Protein AF-A0A7S0IMF1-F1 (afdb_monomer)

Sequence (305 aa):
RAPAAAPTKGAAVSEYCGVLLIRPEDEATQGLKSVPAARRYFDELLPQFSPFISDAALQAVIDKEPSRLPAFRFAGPRLHRGSSTVLVGDAIHSVKPYFGLGVNSAFEDVAVLGEVLDTKPTLARALRSYSTRRAAEARVLVEMSRSFDSSGLRGFVSFIGPLILDGAFGSIPLLQKAFAPNTLAMLQRPTISFVAIRWRKRLDRALQLAIVGAVSGLAARGAALALSSAASFLITTALPLAVARPKLSAAAAVAFSAGVFGLLQMTSTPAVVRLAATGGDVADVLASQTSRSAEQGQGGTRRGY

Foldseek 3Di:
DDDDDDDDPDPPPPQDDDDDDDDPPPCQLVVLQALVSLLVVCCVVPVVCSVVQDSVNSVVSNVDDDDDADDFDADDLQQADALPGGDAQCRGTRAGCPQVCRVVRRVVLVVLLVVLVVPPPGSRRSRNSSSNVNNVLRVLVSVLRVLCVDDDPSVCVSAVVLLVLLLVQCVDPVRVVVADHDLSLVVPDPPATSNRSVVSSVVNVVVSVVVVVVVLVVLVVVLVVVVVVLVCCCVPPLVVVCVVDVVVNVVVVVVSVVVNVVSVVVSVDDVSVVVVVPPPDVVNSVVVVVVVSVVVVPPDDDDDD

Solvent-accessible surface area (backbone atoms only — not comparable to full-atom values): 17921 Å² total; per-residue (Å²): 132,82,82,80,77,76,81,76,85,63,81,80,75,82,81,81,88,83,84,90,86,78,59,97,85,43,61,75,74,76,58,41,84,43,52,72,58,40,49,54,52,44,42,74,76,39,54,91,49,42,93,77,58,48,65,67,56,45,42,53,57,53,75,44,78,87,81,81,78,61,66,76,39,58,41,58,68,66,40,50,50,80,72,81,46,74,60,58,33,64,75,24,30,24,54,64,80,85,78,63,49,58,65,56,51,24,50,49,42,52,53,49,44,50,52,29,58,76,72,34,98,39,60,52,56,12,46,52,52,35,14,70,65,43,21,57,34,27,41,39,48,26,54,53,58,50,32,68,71,39,64,69,71,61,13,35,66,60,35,52,48,54,47,52,51,35,51,58,47,54,70,35,84,88,42,37,83,78,48,75,75,42,71,71,67,47,72,73,38,92,88,58,53,52,50,56,52,52,53,52,50,52,52,46,49,54,52,50,52,50,50,51,50,50,53,53,51,49,52,53,50,50,51,52,50,51,52,50,52,52,51,47,45,40,62,75,48,49,48,57,49,32,74,75,39,68,88,66,31,66,65,55,52,51,55,51,52,53,52,53,51,52,55,51,62,70,66,74,58,58,70,69,56,54,57,65,66,53,73,67,47,69,64,54,62,51,54,66,47,58,59,54,53,56,63,69,62,71,76,67,81,85,76,84,133

Organism: NCBI:txid127549

Structure (mmCIF, N/CA/C/O backbone):
data_AF-A0A7S0IMF1-F1
#
_entry.id   AF-A0A7S0IMF1-F1
#
loop_
_atom_site.group_PDB
_atom_site.id
_atom_site.type_symbol
_atom_site.label_atom_id
_atom_site.label_alt_id
_atom_site.label_comp_id
_atom_site.label_asym_id
_atom_site.label_entity_id
_atom_site.label_seq_id
_atom_site.pdbx_PDB_ins_code
_atom_site.Cartn_x
_atom_site.Cartn_y
_atom_site.Cartn_z
_atom_site.occupancy
_atom_site.B_iso_or_equiv
_atom_site.auth_seq_id
_atom_site.auth_comp_id
_atom_site.auth_asym_id
_atom_site.auth_atom_id
_atom_site.pdbx_PDB_model_num
ATOM 1 N N . ARG A 1 1 ? -5.451 -52.975 6.543 1.00 44.88 1 ARG A N 1
ATOM 2 C CA . ARG A 1 1 ? -5.290 -51.932 5.500 1.00 44.88 1 ARG A CA 1
ATOM 3 C C . ARG A 1 1 ? -3.844 -51.460 5.599 1.00 44.88 1 ARG A C 1
ATOM 5 O O . ARG A 1 1 ? -3.495 -50.921 6.639 1.00 44.88 1 ARG A O 1
ATOM 12 N N . ALA A 1 2 ? -2.989 -51.816 4.638 1.00 33.44 2 ALA A N 1
ATOM 13 C CA . ALA A 1 2 ? -1.570 -51.450 4.666 1.00 33.44 2 ALA A CA 1
ATOM 14 C C . ALA A 1 2 ? -1.407 -49.914 4.694 1.00 33.44 2 ALA A C 1
ATOM 16 O O . ALA A 1 2 ? -2.260 -49.227 4.120 1.00 33.44 2 ALA A O 1
ATOM 17 N N . PRO A 1 3 ? -0.375 -49.366 5.360 1.00 40.16 3 PRO A N 1
ATOM 18 C CA . PRO A 1 3 ? -0.114 -47.933 5.332 1.00 40.16 3 PRO A CA 1
ATOM 19 C C . PRO A 1 3 ? 0.207 -47.498 3.898 1.00 40.16 3 PRO A C 1
ATOM 21 O O . PRO A 1 3 ? 0.988 -48.146 3.201 1.00 40.16 3 PRO A O 1
ATOM 24 N N . ALA A 1 4 ? -0.441 -46.421 3.451 1.00 40.09 4 ALA A N 1
ATOM 25 C CA . ALA A 1 4 ? -0.196 -45.823 2.147 1.00 40.09 4 ALA A CA 1
ATOM 26 C C . ALA A 1 4 ? 1.282 -45.422 2.035 1.00 40.09 4 ALA A C 1
ATOM 28 O O . ALA A 1 4 ? 1.822 -44.775 2.935 1.00 40.09 4 ALA A O 1
ATOM 29 N N . ALA A 1 5 ? 1.927 -45.833 0.944 1.00 41.53 5 ALA A N 1
ATOM 30 C CA . ALA A 1 5 ? 3.297 -45.456 0.639 1.00 41.53 5 ALA A CA 1
ATOM 31 C C . ALA A 1 5 ? 3.424 -43.925 0.613 1.00 41.53 5 ALA A C 1
ATOM 33 O O . ALA A 1 5 ? 2.604 -43.235 0.005 1.00 41.53 5 ALA A O 1
ATOM 34 N N . ALA A 1 6 ? 4.448 -43.401 1.290 1.00 43.69 6 ALA A N 1
ATOM 35 C CA . ALA A 1 6 ? 4.788 -41.988 1.228 1.00 43.69 6 ALA A CA 1
ATOM 36 C C . ALA A 1 6 ? 5.067 -41.594 -0.236 1.00 43.69 6 ALA A C 1
ATOM 38 O O . ALA A 1 6 ? 5.746 -42.351 -0.937 1.00 43.69 6 ALA A O 1
ATOM 39 N N . PRO A 1 7 ? 4.572 -40.438 -0.712 1.00 44.62 7 PRO A N 1
ATOM 40 C CA . PRO A 1 7 ? 4.847 -39.993 -2.068 1.00 44.62 7 PRO A CA 1
ATOM 41 C C . PRO A 1 7 ? 6.359 -39.842 -2.246 1.00 44.62 7 PRO A C 1
ATOM 43 O O . PRO A 1 7 ? 7.030 -39.126 -1.499 1.00 44.62 7 PRO A O 1
ATOM 46 N N . THR A 1 8 ? 6.899 -40.553 -3.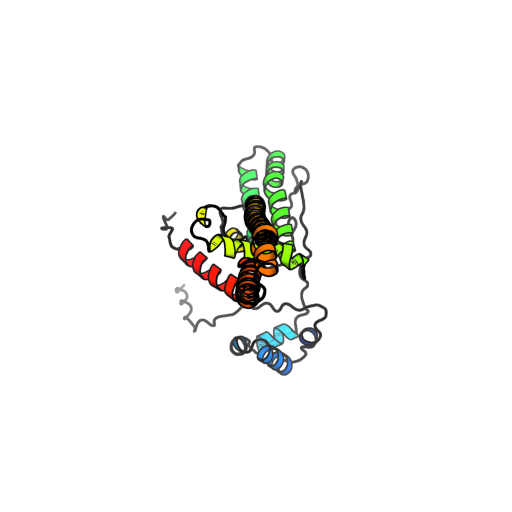233 1.00 43.12 8 THR A N 1
ATOM 47 C CA . THR A 1 8 ? 8.273 -40.392 -3.703 1.00 43.12 8 THR A CA 1
ATOM 48 C C . THR A 1 8 ? 8.501 -38.922 -4.035 1.00 43.12 8 THR A C 1
ATOM 50 O O . THR A 1 8 ? 7.758 -38.360 -4.840 1.00 43.12 8 THR A O 1
ATOM 53 N N . LYS A 1 9 ? 9.512 -38.295 -3.417 1.00 44.72 9 LYS A N 1
ATOM 54 C CA . LYS A 1 9 ? 9.985 -36.950 -3.775 1.00 44.72 9 LYS A CA 1
ATOM 55 C C . LYS A 1 9 ? 10.481 -36.972 -5.225 1.00 44.72 9 LYS A C 1
ATOM 57 O O . LYS A 1 9 ? 11.664 -37.186 -5.473 1.00 44.72 9 LYS A O 1
ATOM 62 N N . GLY A 1 10 ? 9.571 -36.775 -6.176 1.00 44.28 10 GLY A N 1
ATOM 63 C CA . GLY A 1 10 ? 9.924 -36.288 -7.502 1.00 44.28 10 GLY A CA 1
ATOM 64 C C . GLY A 1 10 ? 10.658 -34.960 -7.339 1.00 44.28 10 GLY A C 1
ATOM 65 O O . GLY A 1 10 ? 10.383 -34.221 -6.388 1.00 44.28 10 GLY A O 1
ATOM 66 N N . ALA A 1 11 ? 11.631 -34.693 -8.210 1.00 47.34 11 ALA A N 1
ATOM 67 C CA . ALA A 1 11 ? 12.324 -33.412 -8.259 1.00 47.34 11 ALA A CA 1
ATOM 68 C C . ALA A 1 11 ? 11.283 -32.291 -8.150 1.00 47.34 11 ALA A C 1
ATOM 70 O O . ALA A 1 11 ? 10.332 -32.270 -8.929 1.00 47.34 11 ALA A O 1
ATOM 71 N N . ALA A 1 12 ? 11.409 -31.437 -7.132 1.00 51.34 12 ALA A N 1
ATOM 72 C CA . ALA A 1 12 ? 10.486 -30.333 -6.939 1.00 51.34 12 ALA A CA 1
ATOM 73 C C . ALA A 1 12 ? 10.562 -29.457 -8.192 1.00 51.34 12 ALA A C 1
ATOM 75 O O . ALA A 1 12 ? 11.543 -28.742 -8.394 1.00 51.34 12 ALA A O 1
ATOM 76 N N . VAL A 1 13 ? 9.565 -29.572 -9.066 1.00 56.38 13 VAL A N 1
ATOM 77 C CA . VAL A 1 13 ? 9.375 -28.624 -10.153 1.00 56.38 13 VAL A CA 1
ATOM 78 C C . VAL A 1 13 ? 9.017 -27.325 -9.450 1.00 56.38 13 VAL A C 1
ATOM 80 O O . VAL A 1 13 ? 7.942 -27.204 -8.868 1.00 56.38 13 VAL A O 1
ATOM 83 N N . SER A 1 14 ? 9.969 -26.399 -9.393 1.00 62.31 14 SER A N 1
ATOM 84 C CA . SER A 1 14 ? 9.719 -25.054 -8.894 1.00 62.31 14 SER A CA 1
ATOM 85 C C . SER A 1 14 ? 8.710 -24.403 -9.834 1.00 62.31 14 SER A C 1
ATOM 87 O O . SER A 1 14 ? 9.065 -23.961 -10.924 1.00 62.31 14 SER A O 1
ATOM 89 N N . GLU A 1 15 ? 7.439 -24.405 -9.447 1.00 71.00 15 GLU A N 1
ATOM 90 C CA . GLU A 1 15 ? 6.397 -23.684 -10.166 1.00 71.00 15 GLU A CA 1
ATOM 91 C C . GLU A 1 15 ? 6.519 -22.195 -9.837 1.00 71.00 15 GLU A C 1
ATOM 93 O O . GLU A 1 15 ? 6.435 -21.777 -8.680 1.00 71.00 15 GLU A O 1
ATOM 98 N N . TYR A 1 16 ? 6.749 -21.387 -10.868 1.00 81.12 16 TYR A N 1
ATOM 99 C CA . TYR A 1 16 ? 6.806 -19.936 -10.750 1.00 81.12 16 TYR A CA 1
ATOM 100 C C . TYR A 1 16 ? 5.438 -19.343 -11.084 1.00 81.12 16 TYR A C 1
ATOM 102 O O . TYR A 1 16 ? 4.799 -19.729 -12.061 1.00 81.12 16 TYR A O 1
ATOM 110 N N . CYS A 1 17 ? 4.999 -18.370 -10.287 1.00 80.19 17 CYS A N 1
ATOM 111 C CA . CYS A 1 17 ? 3.799 -17.589 -10.565 1.00 80.19 17 CYS A CA 1
ATOM 112 C C . CYS A 1 17 ? 4.208 -16.206 -11.075 1.00 80.19 17 CYS A C 1
ATOM 114 O O . CYS A 1 17 ? 4.928 -15.476 -10.393 1.00 80.19 17 CYS A O 1
ATOM 116 N N . GLY A 1 18 ? 3.749 -15.858 -12.276 1.00 82.56 18 GLY A N 1
ATOM 117 C CA . GLY A 1 18 ? 3.979 -14.561 -12.902 1.00 82.56 18 GLY A CA 1
ATOM 118 C C . GLY A 1 18 ? 2.664 -13.850 -13.197 1.00 82.56 18 GLY A C 1
ATOM 119 O O . GLY A 1 18 ? 1.654 -14.482 -13.504 1.00 82.56 18 GLY A O 1
ATOM 120 N N . VAL A 1 19 ? 2.681 -12.520 -13.123 1.00 83.12 19 VAL A N 1
ATOM 121 C CA . VAL A 1 19 ? 1.558 -11.672 -13.534 1.00 83.12 19 VAL A CA 1
ATOM 122 C C . VAL A 1 19 ? 2.057 -10.718 -14.607 1.00 83.12 19 VAL A C 1
ATOM 124 O O . VAL A 1 19 ? 2.952 -9.914 -14.354 1.00 83.12 19 VAL A O 1
ATOM 127 N N . LEU A 1 20 ? 1.466 -10.795 -15.799 1.00 83.81 20 LEU A N 1
ATOM 128 C CA . LEU A 1 20 ? 1.708 -9.834 -16.868 1.00 83.81 20 LEU A CA 1
ATOM 129 C C . LEU A 1 20 ? 0.750 -8.648 -16.701 1.00 83.81 20 LEU A C 1
ATOM 131 O O . LEU A 1 20 ? -0.469 -8.811 -16.770 1.00 83.81 20 LEU A O 1
ATOM 135 N N . LEU A 1 21 ? 1.301 -7.456 -16.473 1.00 83.62 21 LEU A N 1
ATOM 136 C CA . LEU A 1 21 ? 0.533 -6.214 -16.414 1.00 83.62 21 LEU A CA 1
ATOM 137 C C . LEU A 1 21 ? 0.596 -5.511 -17.768 1.00 83.62 21 LEU A C 1
ATOM 139 O O . LEU A 1 21 ? 1.664 -5.094 -18.207 1.00 83.62 21 LEU A O 1
ATOM 143 N N . ILE A 1 22 ? -0.565 -5.368 -18.402 1.00 81.19 22 ILE A N 1
ATOM 144 C CA . ILE A 1 22 ? -0.718 -4.804 -19.744 1.00 81.19 22 ILE A CA 1
ATOM 145 C C . ILE A 1 22 ? -1.406 -3.443 -19.639 1.00 81.19 22 ILE A C 1
ATOM 147 O O . ILE A 1 22 ? -2.406 -3.298 -18.928 1.00 81.19 22 ILE A O 1
ATOM 151 N N . ARG A 1 23 ? -0.892 -2.438 -20.357 1.00 79.38 23 ARG A N 1
ATOM 152 C CA . ARG A 1 23 ? -1.626 -1.182 -20.554 1.00 79.38 23 ARG A CA 1
ATOM 153 C C . ARG A 1 23 ? -2.735 -1.400 -21.588 1.00 79.38 23 ARG A C 1
ATOM 155 O O . ARG A 1 23 ? -2.490 -2.087 -22.574 1.00 79.38 23 ARG A O 1
ATOM 162 N N . PRO A 1 24 ? -3.933 -0.817 -21.413 1.00 74.75 24 PRO A N 1
ATOM 163 C CA . PRO A 1 24 ? -5.015 -0.967 -22.386 1.00 74.75 24 PRO A CA 1
ATOM 164 C C . PRO A 1 24 ? -4.643 -0.540 -23.813 1.00 74.75 24 PRO A C 1
ATOM 166 O O . PRO A 1 24 ? -5.267 -1.001 -24.758 1.00 74.75 24 PRO A O 1
ATOM 169 N N . GLU A 1 25 ? -3.640 0.322 -23.967 1.00 76.56 25 GLU A N 1
ATOM 170 C CA . GLU A 1 25 ? -3.178 0.855 -25.250 1.00 76.56 25 GLU A CA 1
ATOM 171 C C . GLU A 1 25 ? -1.986 0.077 -25.838 1.00 76.56 25 GLU A C 1
ATOM 173 O O . GLU A 1 25 ? -1.458 0.453 -26.881 1.00 76.56 25 GLU A O 1
ATOM 178 N N . ASP A 1 26 ? -1.510 -0.971 -25.162 1.00 76.94 26 ASP A N 1
ATOM 179 C CA . ASP A 1 26 ? -0.359 -1.754 -25.610 1.00 76.94 26 ASP A CA 1
ATOM 180 C C . ASP A 1 26 ? -0.782 -2.856 -26.593 1.00 76.94 26 ASP A C 1
ATOM 182 O O . ASP A 1 26 ? -1.148 -3.971 -26.215 1.00 76.94 26 ASP A O 1
ATOM 186 N N . GLU A 1 27 ? -0.732 -2.527 -27.884 1.00 66.06 27 GLU A N 1
ATOM 187 C CA . GLU A 1 27 ? -1.090 -3.438 -28.976 1.00 66.06 27 GLU A CA 1
ATOM 188 C C . GLU A 1 27 ? -0.180 -4.676 -29.051 1.00 66.06 27 GLU A C 1
ATOM 190 O O . GLU A 1 27 ? -0.625 -5.739 -29.487 1.00 66.06 27 GLU A O 1
ATOM 195 N N . ALA A 1 28 ? 1.078 -4.577 -28.598 1.00 66.31 28 ALA A N 1
ATOM 196 C CA . ALA A 1 28 ? 2.042 -5.675 -28.686 1.00 66.31 28 ALA A CA 1
ATOM 197 C C . ALA A 1 28 ? 1.675 -6.837 -27.751 1.00 66.31 28 ALA A C 1
ATOM 199 O O . ALA A 1 28 ? 1.802 -8.004 -28.124 1.00 66.31 28 ALA A O 1
ATOM 200 N N . THR A 1 29 ? 1.164 -6.528 -26.559 1.00 64.75 29 THR A N 1
ATOM 201 C CA . THR A 1 29 ? 0.705 -7.534 -25.589 1.00 64.75 29 THR A CA 1
ATOM 202 C C . THR A 1 29 ? -0.728 -7.990 -25.839 1.00 64.75 29 THR A C 1
ATOM 204 O O . THR A 1 29 ? -1.049 -9.145 -25.569 1.00 64.75 29 THR A O 1
ATOM 207 N N . GLN A 1 30 ? -1.584 -7.137 -26.414 1.00 64.00 30 GLN A N 1
ATOM 208 C CA . GLN A 1 30 ? -2.932 -7.533 -26.848 1.00 64.00 30 GLN A CA 1
ATOM 209 C C . GLN A 1 30 ? -2.933 -8.373 -28.137 1.00 64.00 30 GLN A C 1
ATOM 211 O O . GLN A 1 30 ? -3.917 -9.043 -28.444 1.00 64.00 30 GLN A O 1
ATOM 216 N N . GLY A 1 31 ? -1.829 -8.353 -28.889 1.00 65.12 31 GLY A N 1
ATOM 217 C CA . GLY A 1 31 ? -1.658 -9.039 -30.169 1.00 65.12 31 GLY A CA 1
ATOM 218 C C . GLY A 1 31 ? -0.958 -10.400 -30.109 1.00 65.12 31 GLY A C 1
ATOM 219 O O . GLY A 1 31 ? -0.635 -10.944 -31.169 1.00 65.12 31 GLY A O 1
ATOM 220 N N . LEU A 1 32 ? -0.704 -10.968 -28.923 1.00 80.19 32 LEU A N 1
ATOM 221 C CA . LEU A 1 32 ? -0.070 -12.286 -28.795 1.00 80.19 32 LEU A CA 1
ATOM 222 C C . LEU A 1 32 ? -1.023 -13.388 -29.284 1.00 80.19 32 LEU A C 1
ATOM 224 O O . LEU A 1 32 ? -1.907 -13.828 -28.563 1.00 80.19 32 LEU A O 1
ATOM 228 N N . LYS A 1 33 ? -0.844 -13.827 -30.536 1.00 83.81 33 LYS A N 1
ATOM 229 C CA . LYS A 1 33 ? -1.725 -14.807 -31.207 1.00 83.81 33 LYS A CA 1
ATOM 230 C C . LYS A 1 33 ? -1.128 -16.209 -31.344 1.00 83.81 33 LYS A C 1
ATOM 232 O O . LYS A 1 33 ? -1.801 -17.111 -31.830 1.00 83.81 33 LYS A O 1
ATOM 237 N N . SER A 1 34 ? 0.146 -16.394 -31.001 1.00 91.06 34 SER A N 1
ATOM 238 C CA . SER A 1 34 ? 0.823 -17.689 -31.119 1.00 91.06 34 SER A CA 1
ATOM 239 C C . SER A 1 34 ? 2.000 -17.802 -30.155 1.00 91.06 34 SER A C 1
ATOM 241 O O . SER A 1 34 ? 2.626 -16.795 -29.815 1.00 91.06 34 SER A O 1
ATOM 243 N N . VAL A 1 35 ? 2.323 -19.033 -29.751 1.00 93.75 35 VAL A N 1
ATOM 244 C CA . VAL A 1 35 ? 3.453 -19.327 -28.856 1.00 93.75 35 VAL A CA 1
ATOM 245 C C . VAL A 1 35 ? 4.783 -18.790 -29.401 1.00 93.75 35 VAL A C 1
ATOM 247 O O . VAL A 1 35 ? 5.469 -18.121 -28.636 1.00 93.75 35 VAL A O 1
ATOM 250 N N . PRO A 1 36 ? 5.149 -18.947 -30.693 1.00 93.69 36 PRO A N 1
ATOM 251 C CA . PRO A 1 36 ? 6.399 -18.380 -31.208 1.00 93.69 36 PRO A CA 1
ATOM 252 C C . PRO A 1 36 ? 6.463 -16.849 -31.123 1.00 93.69 36 PRO A C 1
ATOM 254 O O . PRO A 1 36 ? 7.512 -16.288 -30.808 1.00 93.69 36 PRO A O 1
ATOM 257 N N . ALA A 1 37 ? 5.342 -16.161 -31.370 1.00 89.81 37 ALA A N 1
ATOM 258 C CA . ALA A 1 37 ? 5.274 -14.705 -31.252 1.00 89.81 37 ALA A CA 1
ATOM 259 C C . ALA A 1 37 ? 5.398 -14.253 -29.789 1.00 89.81 37 ALA A C 1
ATOM 261 O O . ALA A 1 37 ? 6.164 -13.337 -29.494 1.00 89.81 37 ALA A O 1
ATOM 262 N N . ALA A 1 38 ? 4.699 -14.928 -28.872 1.00 90.19 38 ALA A N 1
ATOM 263 C CA . ALA A 1 38 ? 4.800 -14.664 -27.439 1.00 90.19 38 ALA A CA 1
ATOM 264 C C . ALA A 1 38 ? 6.210 -14.952 -26.909 1.00 90.19 38 ALA A C 1
ATOM 266 O O . ALA A 1 38 ? 6.767 -14.130 -26.187 1.00 90.19 38 ALA A O 1
ATOM 267 N N . ARG A 1 39 ? 6.826 -16.059 -27.335 1.00 93.19 39 ARG A N 1
ATOM 268 C CA . ARG A 1 39 ? 8.210 -16.419 -27.017 1.00 93.19 39 ARG A CA 1
ATOM 269 C C . ARG A 1 39 ? 9.165 -15.296 -27.383 1.00 93.19 39 ARG A C 1
ATOM 271 O O . ARG A 1 39 ? 9.841 -14.775 -26.506 1.00 93.19 39 ARG A O 1
ATOM 278 N N . ARG A 1 40 ? 9.144 -14.865 -28.644 1.00 91.38 40 ARG A N 1
ATOM 279 C CA . ARG A 1 40 ? 9.983 -13.762 -29.116 1.00 91.38 40 ARG A CA 1
ATOM 280 C C . ARG A 1 40 ? 9.757 -12.481 -28.309 1.00 91.38 40 ARG A C 1
ATOM 282 O O . ARG A 1 40 ? 10.725 -11.848 -27.909 1.00 91.38 40 ARG A O 1
ATOM 289 N N . TYR A 1 41 ? 8.501 -12.127 -28.039 1.00 88.38 41 TYR A N 1
ATOM 290 C CA . TYR A 1 41 ? 8.164 -10.939 -27.255 1.00 88.38 41 TYR A CA 1
ATOM 291 C C . TYR A 1 41 ? 8.755 -10.986 -25.835 1.00 88.38 41 TYR A C 1
ATOM 293 O O . TYR A 1 41 ? 9.399 -10.034 -25.393 1.00 88.38 41 TYR A O 1
ATOM 301 N N . PHE A 1 42 ? 8.572 -12.099 -25.119 1.00 89.06 42 PHE A N 1
ATOM 302 C CA . PHE A 1 42 ? 9.109 -12.257 -23.767 1.00 89.06 42 PHE A CA 1
ATOM 303 C C . PHE A 1 42 ? 10.633 -12.373 -23.744 1.00 89.06 42 PHE A C 1
ATOM 305 O O . PHE A 1 42 ? 11.245 -11.884 -22.801 1.00 89.06 42 PHE A O 1
ATOM 312 N N . ASP A 1 43 ? 11.247 -12.971 -24.761 1.00 91.69 43 ASP A N 1
ATOM 313 C CA . ASP A 1 43 ? 12.704 -13.072 -24.860 1.00 91.69 43 ASP A CA 1
ATOM 314 C C . ASP A 1 43 ? 13.349 -11.706 -25.139 1.00 91.69 43 ASP A C 1
ATOM 316 O O . ASP A 1 43 ? 14.416 -11.414 -24.605 1.00 91.69 43 ASP A O 1
ATOM 320 N N . GLU A 1 44 ? 12.694 -10.847 -25.928 1.00 90.69 44 GLU A N 1
ATOM 321 C CA . GLU A 1 44 ? 13.141 -9.470 -26.172 1.00 90.69 44 GLU A CA 1
ATOM 322 C C . GLU A 1 44 ? 12.977 -8.586 -24.920 1.00 90.69 44 GLU A C 1
ATOM 324 O O . GLU A 1 44 ? 13.865 -7.793 -24.603 1.00 90.69 44 GLU A O 1
ATOM 329 N N . LEU A 1 45 ? 11.864 -8.721 -24.187 1.00 87.19 45 LEU A N 1
ATOM 330 C CA . LEU A 1 45 ? 11.552 -7.864 -23.035 1.00 87.19 45 LEU A CA 1
ATOM 331 C C . LEU A 1 45 ? 12.208 -8.331 -21.726 1.00 87.19 45 LEU A C 1
ATOM 333 O O . LEU A 1 45 ? 12.609 -7.514 -20.896 1.00 87.19 45 LEU A O 1
ATOM 337 N N . LEU A 1 46 ? 12.250 -9.644 -21.508 1.00 88.44 46 LEU A N 1
ATOM 338 C CA . LEU A 1 46 ? 12.596 -10.300 -20.247 1.00 88.44 46 LEU A CA 1
ATOM 339 C C . LEU A 1 46 ? 13.462 -11.555 -20.493 1.00 88.44 46 LEU A C 1
ATOM 341 O O . LEU A 1 46 ? 13.103 -12.652 -20.042 1.00 88.44 46 LEU A O 1
ATOM 345 N N . PRO A 1 47 ? 14.621 -11.429 -21.170 1.00 91.12 47 PRO A N 1
ATOM 346 C CA . PRO A 1 47 ? 15.458 -12.573 -21.545 1.00 91.12 47 PRO A CA 1
ATOM 347 C C . PRO A 1 47 ? 15.878 -13.429 -20.343 1.00 91.12 47 PRO A C 1
ATOM 349 O O . PRO A 1 47 ? 15.976 -14.650 -20.446 1.00 91.12 47 PRO A O 1
ATOM 352 N N . GLN A 1 48 ? 16.063 -12.811 -19.173 1.00 90.44 48 GLN A N 1
ATOM 353 C CA . GLN A 1 48 ? 16.426 -13.497 -17.933 1.00 90.44 48 GLN A CA 1
ATOM 354 C C . GLN A 1 48 ? 15.344 -14.461 -17.427 1.00 90.44 48 GLN A C 1
ATOM 356 O O . GLN A 1 48 ? 15.653 -15.382 -16.673 1.00 90.44 48 GLN A O 1
ATOM 361 N N . PHE A 1 49 ? 14.085 -14.256 -17.826 1.00 88.12 49 PHE A N 1
ATOM 362 C CA . PHE A 1 49 ? 12.964 -15.105 -17.430 1.00 88.12 49 PHE A CA 1
ATOM 363 C C . PHE A 1 49 ? 12.594 -16.150 -18.484 1.00 88.12 49 PHE A C 1
ATOM 365 O O . PHE A 1 49 ? 11.839 -17.067 -18.167 1.00 88.12 49 PHE A O 1
ATOM 372 N N . SER A 1 50 ? 13.154 -16.068 -19.696 1.00 87.38 50 SER A N 1
ATOM 373 C CA . SER A 1 50 ? 12.863 -16.995 -20.797 1.00 87.38 50 SER A CA 1
ATOM 374 C C . SER A 1 50 ? 12.938 -18.480 -20.397 1.00 87.38 50 SER A C 1
ATOM 376 O O . SER A 1 50 ? 11.956 -19.190 -20.628 1.00 87.38 50 SER A O 1
ATOM 378 N N . PRO A 1 51 ? 13.982 -18.957 -19.676 1.00 88.38 51 PRO A N 1
ATOM 379 C CA . PRO A 1 51 ? 14.082 -20.368 -19.282 1.00 88.38 51 PRO A CA 1
ATOM 380 C C . PRO A 1 51 ? 12.989 -20.837 -18.311 1.00 88.38 51 PRO A C 1
ATOM 382 O O . PRO A 1 51 ? 12.781 -22.037 -18.148 1.00 88.38 51 PRO A O 1
ATOM 385 N N . PHE A 1 52 ? 12.311 -19.903 -17.639 1.00 88.50 52 PHE A N 1
ATOM 386 C CA . PHE A 1 52 ? 11.296 -20.185 -16.623 1.00 88.50 52 PHE A CA 1
ATOM 387 C C . PHE A 1 52 ? 9.866 -20.103 -17.170 1.00 88.50 52 PHE A C 1
ATOM 389 O O . PHE A 1 52 ? 8.922 -20.471 -16.472 1.00 88.50 52 PHE A O 1
ATOM 396 N N . ILE A 1 53 ? 9.686 -19.624 -18.403 1.00 89.44 53 ILE A N 1
ATOM 397 C CA . ILE A 1 53 ? 8.376 -19.495 -19.040 1.00 89.44 53 ILE A CA 1
ATOM 398 C C . ILE A 1 53 ? 8.219 -20.658 -20.013 1.00 89.44 53 ILE A C 1
ATOM 400 O O . ILE A 1 53 ? 8.815 -20.649 -21.085 1.00 89.44 53 ILE A O 1
ATOM 404 N N . SER A 1 54 ? 7.405 -21.651 -19.671 1.00 91.06 54 SER A N 1
ATOM 405 C CA . SER A 1 54 ? 7.122 -22.766 -20.578 1.00 91.06 54 SER A CA 1
ATOM 406 C C . SER A 1 54 ? 6.219 -22.343 -21.740 1.00 91.06 54 SER A C 1
ATOM 408 O O . SER A 1 54 ? 5.432 -21.401 -21.631 1.00 91.06 54 SER A O 1
ATOM 410 N N . ASP A 1 55 ? 6.267 -23.085 -22.845 1.00 92.56 55 ASP A N 1
ATOM 411 C CA . ASP A 1 55 ? 5.354 -22.875 -23.976 1.00 92.56 55 ASP A CA 1
ATOM 412 C C . ASP A 1 55 ? 3.886 -23.094 -23.582 1.00 92.56 55 ASP A C 1
ATOM 414 O O . ASP A 1 55 ? 3.000 -22.399 -24.073 1.00 92.56 55 ASP A O 1
ATOM 418 N N . ALA A 1 56 ? 3.629 -23.986 -22.620 1.00 92.06 56 ALA A N 1
ATOM 419 C CA . ALA A 1 56 ? 2.304 -24.158 -22.030 1.00 92.06 56 ALA A CA 1
ATOM 420 C C . ALA A 1 56 ? 1.840 -22.899 -21.272 1.00 92.06 56 ALA A C 1
ATOM 422 O O . ALA A 1 56 ? 0.680 -22.509 -21.386 1.00 92.06 56 ALA A O 1
ATOM 423 N N . ALA A 1 57 ? 2.736 -22.231 -20.534 1.00 90.50 57 ALA A N 1
ATOM 424 C CA . ALA A 1 57 ? 2.422 -20.968 -19.868 1.00 90.50 57 ALA A CA 1
ATOM 425 C C . ALA A 1 57 ? 2.163 -19.842 -20.881 1.00 90.50 57 ALA A C 1
ATOM 427 O O . ALA A 1 57 ? 1.239 -19.055 -20.690 1.00 90.50 57 ALA A O 1
ATOM 428 N N . LEU A 1 58 ? 2.924 -19.790 -21.981 1.00 90.94 58 LEU A N 1
ATOM 429 C CA . LEU A 1 58 ? 2.656 -18.850 -23.074 1.00 90.94 58 LEU A CA 1
ATOM 430 C C . LEU A 1 58 ? 1.290 -19.088 -23.713 1.00 90.94 58 LEU A C 1
ATOM 432 O O . LEU A 1 58 ? 0.544 -18.133 -23.913 1.00 90.94 58 LEU A O 1
ATOM 436 N N . GLN A 1 59 ? 0.951 -20.346 -24.003 1.00 92.38 59 GLN A N 1
ATOM 437 C CA . GLN A 1 59 ? -0.356 -20.694 -24.551 1.00 92.38 59 GLN A CA 1
ATOM 438 C C . GLN A 1 59 ? -1.479 -20.273 -23.594 1.00 92.38 59 GLN A C 1
ATOM 440 O O . GL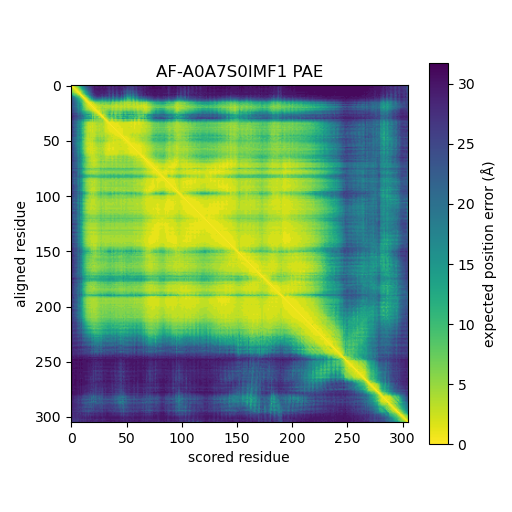N A 1 59 ? -2.437 -19.640 -24.020 1.00 92.38 59 GLN A O 1
ATOM 445 N N . ALA A 1 60 ? -1.314 -20.497 -22.286 1.00 90.00 60 ALA A N 1
ATOM 446 C CA . ALA A 1 60 ? -2.279 -20.053 -21.282 1.00 90.00 60 ALA A CA 1
ATOM 447 C C . ALA A 1 60 ? -2.437 -18.520 -21.214 1.00 90.00 60 ALA A C 1
ATOM 449 O O . ALA A 1 60 ? -3.527 -18.035 -20.921 1.00 90.00 60 ALA A O 1
ATOM 450 N N . VAL A 1 61 ? -1.373 -17.749 -21.473 1.00 88.19 61 VAL A N 1
ATOM 451 C CA . VAL A 1 61 ? -1.454 -16.281 -21.586 1.00 88.19 61 VAL A CA 1
ATOM 452 C C . VAL A 1 61 ? -2.227 -15.867 -22.840 1.00 88.19 61 VAL A C 1
ATOM 454 O O . VAL A 1 61 ? -3.028 -14.943 -22.758 1.00 88.19 61 VAL A O 1
ATOM 457 N N . ILE A 1 62 ? -2.017 -16.552 -23.968 1.00 89.00 62 ILE A N 1
ATOM 458 C CA . ILE A 1 62 ? -2.707 -16.288 -25.244 1.00 89.00 62 ILE A CA 1
ATOM 459 C C . ILE A 1 62 ? -4.204 -16.598 -25.137 1.00 89.00 62 ILE A C 1
ATOM 461 O O . ILE A 1 62 ? -5.035 -15.811 -25.581 1.00 89.00 62 ILE A O 1
ATOM 465 N N . ASP A 1 63 ? -4.548 -17.732 -24.528 1.00 90.31 63 ASP A N 1
ATOM 466 C CA . ASP A 1 63 ? -5.932 -18.205 -24.437 1.00 90.31 63 ASP A CA 1
ATOM 467 C C . ASP A 1 63 ? -6.768 -17.403 -23.427 1.00 90.31 63 ASP A C 1
ATOM 469 O O . ASP A 1 63 ? -8.001 -17.438 -23.455 1.00 90.31 63 ASP A O 1
ATOM 473 N N . LYS A 1 64 ? -6.114 -16.689 -22.504 1.00 87.38 64 LYS A N 1
ATOM 474 C CA . LYS A 1 64 ? -6.775 -15.964 -21.421 1.00 87.38 64 LYS A CA 1
ATOM 475 C C . LYS A 1 64 ? -7.029 -14.507 -21.795 1.00 87.38 64 LYS A C 1
ATOM 477 O O . LYS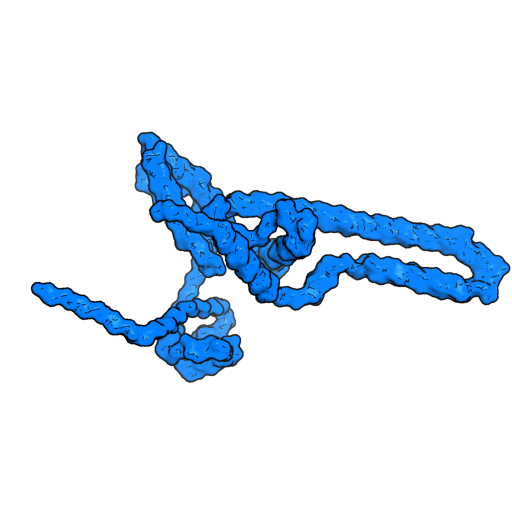 A 1 64 ? -6.103 -13.725 -21.984 1.00 87.38 64 LYS A O 1
ATOM 482 N N . GLU A 1 65 ? -8.296 -14.098 -21.748 1.00 83.62 65 GLU A N 1
ATOM 483 C CA . GLU A 1 65 ? -8.653 -12.684 -21.873 1.00 83.62 65 GLU A CA 1
ATOM 484 C C . GLU A 1 65 ? -8.028 -11.842 -20.733 1.00 83.62 65 GLU A C 1
ATOM 486 O O . GLU A 1 65 ? -8.073 -12.248 -19.558 1.00 83.62 65 GLU A O 1
ATOM 491 N N . PRO A 1 66 ? -7.464 -10.654 -21.034 1.00 83.06 66 PRO A N 1
ATOM 492 C CA . PRO A 1 66 ? -6.896 -9.777 -20.020 1.00 83.06 66 PRO A CA 1
ATOM 493 C C . PRO A 1 66 ? -7.891 -9.434 -18.906 1.00 83.06 66 PRO A C 1
ATOM 495 O O . PRO A 1 66 ? -8.985 -8.917 -19.129 1.00 83.06 66 PRO A O 1
ATOM 498 N N . SER A 1 67 ? -7.481 -9.673 -17.662 1.00 86.81 67 SER A N 1
ATOM 499 C CA . SER A 1 67 ? -8.269 -9.293 -16.488 1.00 86.81 67 SER A CA 1
ATOM 500 C C . SER A 1 67 ? -8.071 -7.814 -16.153 1.00 86.81 67 SER A C 1
ATOM 502 O O . SER A 1 67 ? -6.958 -7.292 -16.211 1.00 86.81 67 SER A O 1
ATOM 504 N N . ARG A 1 68 ? -9.147 -7.128 -15.752 1.00 87.19 68 ARG A N 1
ATOM 505 C CA . ARG A 1 68 ? -9.079 -5.719 -15.340 1.00 87.19 68 ARG A CA 1
ATOM 506 C C . ARG A 1 68 ? -8.726 -5.601 -13.865 1.00 87.19 68 ARG A C 1
ATOM 508 O O . ARG A 1 68 ? -9.256 -6.326 -13.027 1.00 87.19 68 ARG A O 1
ATOM 515 N N . LEU A 1 69 ? -7.871 -4.636 -13.543 1.00 88.75 69 LEU A N 1
ATOM 516 C CA . LEU A 1 69 ? -7.586 -4.289 -12.155 1.00 88.75 69 LEU A CA 1
ATOM 517 C C . LEU A 1 69 ? -8.792 -3.581 -11.513 1.00 88.75 69 LEU A C 1
ATOM 519 O O . LEU A 1 69 ? -9.459 -2.785 -12.183 1.00 88.75 69 LEU A O 1
ATOM 523 N N . PRO A 1 70 ? -9.062 -3.820 -10.216 1.00 89.50 70 PRO A N 1
ATOM 524 C CA . PRO A 1 70 ? -10.159 -3.164 -9.522 1.00 89.50 70 PRO A CA 1
ATOM 525 C C . PRO A 1 70 ? -9.926 -1.654 -9.413 1.00 89.50 70 PRO A C 1
ATOM 527 O O . PRO A 1 70 ? -8.795 -1.160 -9.351 1.00 89.50 70 PRO A O 1
ATOM 530 N N . ALA A 1 71 ? -11.025 -0.904 -9.347 1.00 92.06 71 ALA A N 1
ATOM 531 C CA . ALA A 1 71 ? -10.971 0.514 -9.029 1.00 92.06 71 ALA A CA 1
ATOM 532 C C . ALA A 1 71 ? -10.679 0.716 -7.536 1.00 92.06 71 ALA A C 1
ATOM 534 O O . ALA A 1 71 ? -11.219 0.009 -6.689 1.00 92.06 71 ALA A O 1
ATOM 535 N N . PHE A 1 72 ? -9.901 1.748 -7.206 1.00 94.81 72 PHE A N 1
ATOM 536 C CA . PHE A 1 72 ? -9.683 2.153 -5.818 1.00 94.81 72 PHE A CA 1
ATOM 537 C C . PHE A 1 72 ? -10.980 2.647 -5.180 1.00 94.81 72 PHE A C 1
ATOM 539 O O . PHE A 1 72 ? -11.497 3.706 -5.554 1.00 94.81 72 PHE A O 1
ATOM 546 N N . ARG A 1 73 ? -11.499 1.901 -4.204 1.00 96.62 73 ARG A N 1
ATOM 547 C CA . ARG A 1 73 ? -12.745 2.217 -3.494 1.00 96.62 73 ARG A CA 1
ATOM 548 C C . ARG A 1 73 ? -12.615 1.852 -2.026 1.00 96.62 73 ARG A C 1
ATOM 550 O O . ARG A 1 73 ? -11.993 0.853 -1.700 1.00 96.62 73 ARG A O 1
ATOM 557 N N . PHE A 1 74 ? -13.222 2.647 -1.154 1.00 97.62 74 PHE A N 1
ATOM 558 C CA . PHE A 1 74 ? -13.396 2.282 0.248 1.00 97.62 74 PHE A CA 1
ATOM 559 C C . PHE A 1 74 ? -14.818 2.601 0.710 1.00 97.62 74 PHE A C 1
ATOM 561 O O . PHE A 1 74 ? -15.449 3.520 0.182 1.00 97.62 74 PHE A O 1
ATOM 568 N N . ALA A 1 75 ? -15.296 1.873 1.716 1.00 97.44 75 ALA A N 1
ATOM 569 C CA . ALA A 1 75 ? -16.532 2.166 2.431 1.00 97.44 75 ALA A CA 1
ATOM 570 C C . ALA A 1 75 ? -16.224 2.802 3.796 1.00 97.44 75 ALA A C 1
ATOM 572 O O . ALA A 1 75 ? -15.204 2.518 4.421 1.00 97.44 75 ALA A O 1
ATOM 573 N N . GLY A 1 76 ? -17.104 3.679 4.279 1.00 95.00 76 GLY A N 1
ATOM 574 C CA . GLY A 1 76 ? -16.959 4.312 5.589 1.00 95.00 76 GLY A CA 1
ATOM 575 C C . GLY A 1 76 ? -17.843 5.553 5.757 1.00 95.00 76 GLY A C 1
ATOM 576 O O . GLY A 1 76 ? -18.420 6.029 4.783 1.00 95.00 76 GLY A O 1
ATOM 577 N N . PRO A 1 77 ? -17.976 6.089 6.986 1.00 96.12 77 PRO A N 1
ATOM 578 C CA . PRO A 1 77 ? -17.390 5.588 8.236 1.00 96.12 77 PRO A CA 1
ATOM 579 C C . PRO A 1 77 ? -18.148 4.391 8.838 1.00 96.12 77 PRO A C 1
ATOM 581 O O . PRO A 1 77 ? -17.670 3.765 9.778 1.00 96.12 77 PRO A O 1
ATOM 584 N N . ARG A 1 78 ? -19.341 4.072 8.325 1.00 97.25 78 ARG A N 1
ATOM 585 C CA . ARG A 1 78 ? -20.183 2.981 8.825 1.00 97.25 78 ARG A CA 1
ATOM 586 C C . ARG A 1 78 ? -20.095 1.780 7.882 1.00 97.25 78 ARG A C 1
ATOM 588 O O . ARG A 1 78 ? -20.509 1.884 6.736 1.00 97.25 78 ARG A O 1
ATOM 595 N N . LEU A 1 79 ? -19.588 0.653 8.384 1.00 98.25 79 LEU A N 1
ATOM 596 C CA . LEU A 1 79 ? -19.400 -0.600 7.632 1.00 98.25 79 LEU A CA 1
ATOM 597 C C . LEU A 1 79 ? -20.497 -1.638 7.916 1.00 98.25 79 LEU A C 1
ATOM 599 O O . LEU A 1 79 ? -20.361 -2.805 7.571 1.00 98.25 79 LEU A O 1
ATOM 603 N N . HIS A 1 80 ? -21.565 -1.238 8.602 1.00 97.81 80 HIS A N 1
ATOM 604 C CA . HIS A 1 80 ? -22.637 -2.128 9.031 1.00 97.81 80 HIS A CA 1
ATOM 605 C C . HIS A 1 80 ? -24.007 -1.469 8.875 1.00 97.81 80 HIS A C 1
ATOM 607 O O . HIS A 1 80 ? -24.133 -0.240 8.857 1.00 97.81 80 HIS A O 1
ATOM 613 N N . ARG A 1 81 ? -25.054 -2.295 8.840 1.00 96.62 81 ARG A N 1
ATOM 614 C CA . ARG A 1 81 ? -26.452 -1.863 8.903 1.00 96.62 81 ARG A CA 1
ATOM 615 C C . ARG A 1 81 ? -27.127 -2.508 10.109 1.00 96.62 81 ARG A C 1
ATOM 617 O O . ARG A 1 81 ? -27.263 -3.726 10.176 1.00 96.62 81 ARG A O 1
ATOM 624 N N . GLY A 1 82 ? -27.546 -1.670 11.060 1.00 91.44 82 GLY A N 1
ATOM 625 C CA . GLY A 1 82 ? -28.219 -2.114 12.282 1.00 91.44 82 GLY A CA 1
ATOM 626 C C . GLY A 1 82 ? -27.394 -3.144 13.057 1.00 91.44 82 GLY A C 1
ATOM 627 O O . GLY A 1 82 ? -26.229 -2.912 13.368 1.00 91.44 82 GLY A O 1
ATOM 628 N N . SER A 1 83 ? -28.006 -4.282 13.358 1.00 94.00 83 SER A N 1
ATOM 629 C CA . SER A 1 83 ? -27.357 -5.442 13.976 1.00 94.00 83 SER A CA 1
ATOM 630 C C . SER A 1 83 ? -27.509 -6.696 13.116 1.00 94.00 83 SER A C 1
ATOM 632 O O . SER A 1 83 ? -27.580 -7.788 13.656 1.00 94.00 83 SER A O 1
ATOM 634 N N . SER A 1 84 ? -27.631 -6.551 11.794 1.00 93.81 84 SER A N 1
ATOM 635 C CA . SER A 1 84 ? -27.935 -7.677 10.896 1.00 93.81 84 SER A CA 1
ATOM 636 C C . SER A 1 84 ? -26.927 -7.857 9.766 1.00 93.81 84 SER A C 1
ATOM 638 O O . SER A 1 84 ? -26.894 -8.910 9.141 1.00 93.81 84 SER A O 1
ATOM 640 N N . THR A 1 85 ? -26.134 -6.832 9.448 1.00 96.94 85 THR A N 1
ATOM 641 C CA . THR A 1 85 ? -25.260 -6.857 8.270 1.00 96.94 85 THR A CA 1
ATOM 642 C C . THR A 1 85 ? -23.980 -6.084 8.531 1.00 96.94 85 THR A C 1
ATOM 644 O O . THR A 1 85 ? -24.029 -4.978 9.073 1.00 96.94 85 THR A O 1
ATOM 647 N N . VAL A 1 86 ? -22.849 -6.638 8.098 1.00 97.94 86 VAL A N 1
ATOM 648 C CA . VAL A 1 86 ? -21.519 -6.023 8.139 1.00 97.94 86 VAL A CA 1
ATOM 649 C C . VAL A 1 86 ? -20.780 -6.316 6.833 1.00 97.94 86 VAL A C 1
ATOM 651 O O . VAL A 1 86 ? -20.971 -7.376 6.245 1.00 97.94 86 VAL A O 1
ATOM 654 N N . LEU A 1 87 ? -19.980 -5.361 6.365 1.00 98.25 87 LEU A N 1
ATOM 655 C CA . LEU A 1 87 ? -19.112 -5.490 5.195 1.00 98.25 87 LEU A CA 1
ATOM 656 C C . LEU A 1 87 ? -17.671 -5.760 5.651 1.00 98.25 87 LEU A C 1
ATOM 658 O O . LEU A 1 87 ? -17.229 -5.159 6.629 1.00 98.25 87 LEU A O 1
ATOM 662 N N . VAL A 1 88 ? -16.946 -6.618 4.930 1.00 98.12 88 VAL A N 1
ATOM 663 C CA . VAL A 1 88 ? -15.553 -7.012 5.219 1.00 98.12 88 VAL A CA 1
ATOM 664 C C . VAL A 1 88 ? -14.749 -7.161 3.917 1.00 98.12 88 VAL A C 1
ATOM 666 O O . VAL A 1 88 ? -15.345 -7.369 2.857 1.00 98.12 88 VAL A O 1
ATOM 669 N N . GLY A 1 89 ? -13.415 -7.075 3.984 1.00 97.38 89 GLY A N 1
ATOM 670 C CA . GLY A 1 89 ? -12.521 -7.324 2.848 1.00 97.38 89 GLY A CA 1
ATOM 671 C C . GLY A 1 89 ? -12.733 -6.364 1.676 1.00 97.38 89 GLY A C 1
ATOM 672 O O . GLY A 1 89 ? -12.981 -5.173 1.871 1.00 97.38 89 GLY A O 1
ATOM 673 N N . ASP A 1 90 ? -12.700 -6.892 0.451 1.00 96.62 90 ASP A N 1
ATOM 674 C CA . ASP A 1 90 ? -12.818 -6.103 -0.784 1.00 96.62 90 ASP A CA 1
ATOM 675 C C . ASP A 1 90 ? -14.099 -5.254 -0.869 1.00 96.62 90 ASP A C 1
ATOM 677 O O . ASP A 1 90 ? -14.117 -4.234 -1.562 1.00 96.62 90 ASP A O 1
ATOM 681 N N . ALA A 1 91 ? -15.156 -5.621 -0.129 1.00 97.06 91 ALA A N 1
ATOM 682 C CA . ALA A 1 91 ? -16.388 -4.837 -0.032 1.00 97.06 91 ALA A CA 1
ATOM 683 C C . ALA A 1 91 ? -16.207 -3.505 0.722 1.00 97.06 91 ALA A C 1
ATOM 685 O O . ALA A 1 91 ? -17.020 -2.592 0.559 1.00 97.06 91 ALA A O 1
ATOM 686 N N . ILE A 1 92 ? -15.166 -3.380 1.554 1.00 97.69 92 ILE A N 1
ATOM 687 C CA . ILE A 1 92 ? -14.846 -2.153 2.296 1.00 97.69 92 ILE A CA 1
ATOM 688 C C . ILE A 1 92 ? -13.543 -1.490 1.846 1.00 97.69 92 ILE A C 1
ATOM 690 O O . ILE A 1 92 ? -13.402 -0.285 2.058 1.00 97.69 92 ILE A O 1
ATOM 694 N N . HIS A 1 93 ? -12.618 -2.224 1.220 1.00 97.00 93 HIS A N 1
ATOM 695 C CA . HIS A 1 93 ? -11.396 -1.688 0.614 1.00 97.00 93 HIS A CA 1
ATOM 696 C C . HIS A 1 93 ? -11.033 -2.456 -0.663 1.00 97.00 93 HIS A C 1
ATOM 698 O O . HIS A 1 93 ? -10.541 -3.569 -0.635 1.00 97.00 93 HIS A O 1
ATOM 704 N N . SER A 1 94 ? -11.224 -1.836 -1.821 1.00 96.00 94 SER A N 1
ATOM 705 C CA . SER A 1 94 ? -10.776 -2.390 -3.100 1.00 96.00 94 SER A CA 1
ATOM 706 C C . SER A 1 94 ? -9.470 -1.710 -3.510 1.00 96.00 94 SER A C 1
ATOM 708 O O . SER A 1 94 ? -9.430 -0.488 -3.703 1.00 96.00 94 SER A O 1
ATOM 710 N N . VAL A 1 95 ? -8.395 -2.491 -3.637 1.00 94.50 95 VAL A N 1
ATOM 711 C CA . VAL A 1 95 ? -7.051 -2.017 -4.005 1.00 94.50 95 VAL A CA 1
ATOM 712 C C . VAL A 1 95 ? -6.446 -2.847 -5.130 1.00 94.50 95 VAL A C 1
ATOM 714 O O . VAL A 1 95 ? -6.785 -4.010 -5.321 1.00 94.50 95 VAL A O 1
ATOM 717 N N . LYS A 1 96 ? -5.513 -2.249 -5.874 1.00 91.38 96 LYS A N 1
ATOM 718 C CA . LYS A 1 96 ? -4.687 -2.969 -6.849 1.00 91.38 96 LYS A CA 1
ATOM 719 C C . LYS A 1 96 ? -3.617 -3.804 -6.120 1.00 91.38 96 LYS A C 1
ATOM 721 O O . LYS A 1 96 ? -3.159 -3.392 -5.051 1.00 91.38 96 LYS A O 1
ATOM 726 N N . PRO A 1 97 ? -3.164 -4.938 -6.682 1.00 87.19 97 PRO A N 1
ATOM 727 C CA . PRO A 1 97 ? -2.297 -5.897 -5.993 1.00 87.19 97 PRO A CA 1
ATOM 728 C C . PRO A 1 97 ? -0.814 -5.477 -5.942 1.00 87.19 97 PRO A C 1
ATOM 730 O O . PRO A 1 97 ? 0.069 -6.317 -6.057 1.00 87.19 97 PRO A O 1
ATOM 733 N N . TYR A 1 98 ? -0.508 -4.192 -5.746 1.00 80.38 98 TYR A N 1
ATOM 734 C CA . TYR A 1 98 ? 0.875 -3.695 -5.781 1.00 80.38 98 TYR A CA 1
ATOM 735 C C . TYR A 1 98 ? 1.742 -4.171 -4.609 1.00 80.38 98 TYR A C 1
ATOM 737 O O . TYR A 1 98 ? 2.938 -4.368 -4.777 1.00 80.38 98 TYR A O 1
ATOM 745 N N . PHE A 1 99 ? 1.145 -4.375 -3.432 1.00 77.00 99 PHE A N 1
ATOM 746 C CA . PHE A 1 99 ? 1.871 -4.766 -2.211 1.00 77.00 99 PHE A CA 1
ATOM 747 C C . PHE A 1 99 ? 1.353 -6.058 -1.583 1.00 77.00 99 PHE A C 1
ATOM 749 O O . PHE A 1 99 ? 1.731 -6.396 -0.467 1.00 77.00 99 PHE A O 1
ATOM 756 N N . GLY A 1 100 ? 0.428 -6.752 -2.251 1.00 84.44 100 GLY A N 1
ATOM 757 C CA . GLY A 1 100 ? -0.203 -7.949 -1.691 1.00 84.44 100 GLY A CA 1
ATOM 758 C C . GLY A 1 100 ? -0.993 -7.697 -0.399 1.00 84.44 100 GLY A C 1
ATOM 759 O O . GLY A 1 100 ? -1.264 -8.634 0.344 1.00 84.44 100 GLY A O 1
ATOM 760 N N . LEU A 1 101 ? -1.368 -6.448 -0.096 1.00 89.31 101 LEU A N 1
ATOM 761 C CA . LEU A 1 101 ? -2.003 -6.106 1.181 1.00 89.31 101 LEU A CA 1
ATOM 762 C C . LEU A 1 101 ? -3.521 -6.295 1.205 1.00 89.31 101 LEU A C 1
ATOM 764 O O . LEU A 1 101 ? -4.064 -6.395 2.294 1.00 89.31 101 LEU A O 1
ATOM 768 N N . GLY A 1 102 ? -4.205 -6.396 0.060 1.00 92.19 102 GLY A N 1
ATOM 769 C CA . GLY A 1 102 ? -5.671 -6.535 0.029 1.00 92.19 102 GLY A CA 1
ATOM 770 C C . GLY A 1 102 ? -6.171 -7.723 0.861 1.00 92.19 102 GLY A C 1
ATOM 771 O O . GLY A 1 102 ? -6.933 -7.547 1.809 1.00 92.19 102 GLY A O 1
ATOM 772 N N . VAL A 1 103 ? -5.642 -8.922 0.590 1.00 93.00 103 VAL A N 1
ATOM 773 C CA . VAL A 1 103 ? -5.998 -10.144 1.335 1.00 93.00 103 VAL A CA 1
ATOM 774 C C . VAL A 1 103 ? -5.548 -10.071 2.796 1.00 93.00 103 VAL A C 1
ATOM 776 O O . VAL A 1 103 ? -6.308 -10.436 3.690 1.00 93.00 103 VAL A O 1
ATOM 779 N N . ASN A 1 104 ? -4.346 -9.552 3.064 1.00 93.06 104 ASN A N 1
ATOM 780 C CA . ASN A 1 104 ? -3.854 -9.383 4.435 1.00 93.06 104 ASN A CA 1
ATOM 781 C C . ASN A 1 104 ? -4.779 -8.468 5.258 1.00 93.06 104 ASN A C 1
ATOM 783 O O . ASN A 1 104 ? -5.127 -8.786 6.392 1.00 93.06 104 ASN A O 1
ATOM 787 N N . SER A 1 105 ? -5.240 -7.364 4.670 1.00 94.75 105 SER A N 1
ATOM 788 C CA . SER A 1 105 ? -6.190 -6.448 5.301 1.00 94.75 105 SER A CA 1
ATOM 789 C C . SER A 1 105 ? -7.584 -7.053 5.448 1.00 94.75 105 SER A C 1
ATOM 791 O O . SER A 1 105 ? -8.244 -6.792 6.451 1.00 94.75 105 SER A O 1
ATOM 793 N N . ALA A 1 106 ? -8.020 -7.903 4.514 1.00 96.69 106 ALA A N 1
ATOM 794 C CA . ALA A 1 106 ? -9.264 -8.657 4.654 1.00 96.69 106 ALA A CA 1
ATOM 795 C C . ALA A 1 106 ? -9.204 -9.657 5.824 1.00 96.69 106 ALA A C 1
ATOM 797 O O . ALA A 1 106 ? -10.169 -9.779 6.577 1.00 96.69 106 ALA A O 1
ATOM 798 N N . PHE A 1 107 ? -8.067 -10.328 6.038 1.00 96.75 107 PHE A N 1
ATOM 799 C CA . PHE A 1 107 ? -7.882 -11.175 7.221 1.00 96.75 107 PHE A CA 1
ATOM 800 C C . PHE A 1 107 ? -7.881 -10.369 8.518 1.00 96.75 107 PHE A C 1
ATOM 802 O O . PHE A 1 107 ? -8.508 -10.782 9.494 1.00 96.75 107 PHE A O 1
ATOM 809 N N . GLU A 1 108 ? -7.244 -9.199 8.525 1.00 95.94 108 GLU A N 1
ATOM 810 C CA . GLU A 1 108 ? -7.286 -8.293 9.672 1.00 95.94 108 GLU A CA 1
ATOM 811 C C . GLU A 1 108 ? -8.723 -7.836 9.984 1.00 95.94 108 GLU A C 1
ATOM 813 O O . GLU A 1 108 ? -9.113 -7.761 11.150 1.00 95.94 108 GLU A O 1
ATOM 818 N N . ASP A 1 109 ? -9.549 -7.588 8.963 1.00 98.06 109 ASP A N 1
ATOM 819 C CA . ASP A 1 109 ? -10.961 -7.261 9.158 1.00 98.06 109 ASP A CA 1
ATOM 820 C C . ASP A 1 109 ? -11.715 -8.384 9.870 1.00 98.06 109 ASP A C 1
ATOM 822 O O . ASP A 1 109 ? -12.452 -8.117 10.818 1.00 98.06 109 ASP A O 1
ATOM 826 N N . VAL A 1 110 ? -11.539 -9.632 9.432 1.00 98.12 110 VAL A N 1
ATOM 827 C CA . VAL A 1 110 ? -12.211 -10.787 10.044 1.00 98.12 110 VAL A CA 1
ATOM 828 C C . VAL A 1 110 ? -11.721 -11.002 11.476 1.00 98.12 110 VAL A C 1
ATOM 830 O O . VAL A 1 110 ? -12.540 -11.232 12.364 1.00 98.12 110 VAL A O 1
ATOM 833 N N . ALA A 1 111 ? -10.417 -10.852 11.728 1.00 97.75 111 ALA A N 1
ATOM 834 C CA . ALA A 1 111 ? -9.849 -10.955 13.071 1.00 97.75 111 ALA A CA 1
ATOM 835 C C . ALA A 1 111 ? -10.445 -9.906 14.025 1.00 97.75 111 ALA A C 1
ATOM 837 O O . ALA A 1 111 ? -10.906 -10.240 15.117 1.00 97.75 111 ALA A O 1
ATOM 838 N N . VAL A 1 112 ? -10.514 -8.642 13.592 1.00 98.19 112 VAL A N 1
ATOM 839 C CA . VAL A 1 112 ? -11.121 -7.561 14.384 1.00 98.19 112 VAL A CA 1
ATOM 840 C C . VAL A 1 112 ? -12.623 -7.772 14.564 1.00 98.19 112 VAL A C 1
ATOM 842 O O . VAL A 1 112 ? -13.154 -7.450 15.627 1.00 98.19 112 VAL A O 1
ATOM 845 N N . LEU A 1 113 ? -13.323 -8.293 13.551 1.00 98.50 113 LEU A N 1
ATOM 846 C CA . LEU A 1 113 ? -14.743 -8.618 13.658 1.00 98.50 113 LEU A CA 1
ATOM 847 C C . LEU A 1 113 ? -14.985 -9.696 14.723 1.00 98.50 113 LEU A C 1
ATOM 849 O O . LEU A 1 113 ? -15.842 -9.489 15.578 1.00 98.50 113 LEU A O 1
ATOM 853 N N . GLY A 1 114 ? -14.212 -10.787 14.709 1.00 98.50 114 GLY A N 1
ATOM 854 C CA . GLY A 1 114 ? -14.277 -11.835 15.733 1.00 98.50 114 GLY A CA 1
ATOM 855 C C . GLY A 1 114 ? -14.052 -11.273 17.137 1.00 98.50 114 GLY A C 1
ATOM 856 O O . GLY A 1 114 ? -14.907 -11.413 18.006 1.00 98.50 114 GLY A O 1
ATOM 857 N N . GLU A 1 115 ? -12.980 -10.498 17.321 1.00 98.56 115 GLU A N 1
ATOM 858 C CA . GLU A 1 115 ? -12.650 -9.883 18.612 1.00 98.56 115 GLU A CA 1
ATOM 859 C C . GLU A 1 115 ? -13.793 -9.008 19.163 1.00 98.56 115 GLU A C 1
ATOM 861 O O . GLU A 1 115 ? -14.121 -9.059 20.351 1.00 98.56 115 GLU A O 1
ATOM 866 N N . VAL A 1 116 ? -14.431 -8.176 18.330 1.00 98.44 116 VAL A N 1
ATOM 867 C CA . VAL A 1 116 ? -15.525 -7.319 18.820 1.00 98.44 116 VAL A CA 1
ATOM 868 C C . VAL A 1 116 ? -16.826 -8.082 19.052 1.00 98.44 116 VAL A C 1
ATOM 870 O O . VAL A 1 116 ? -17.637 -7.623 19.856 1.00 98.44 116 VAL A O 1
ATOM 873 N N . LEU A 1 117 ? -17.051 -9.198 18.356 1.00 98.19 117 LEU A N 1
ATOM 874 C CA . LEU A 1 117 ? -18.205 -10.063 18.596 1.00 98.19 117 LEU A CA 1
ATOM 875 C C . LEU A 1 117 ? -18.069 -10.784 19.940 1.00 98.19 117 LEU A C 1
ATOM 877 O O . LEU A 1 117 ? -19.047 -10.838 20.680 1.00 98.19 117 LEU A O 1
ATOM 881 N N . ASP A 1 118 ? -16.858 -11.219 20.289 1.00 98.38 118 ASP A N 1
ATOM 882 C CA . ASP A 1 118 ? -16.581 -11.897 21.559 1.00 98.38 118 ASP A CA 1
ATOM 883 C C . ASP A 1 118 ? -16.592 -10.934 22.757 1.00 98.38 118 ASP A C 1
ATOM 885 O O . ASP A 1 118 ? -17.011 -11.286 23.858 1.00 98.38 118 ASP A O 1
ATOM 889 N N . THR A 1 119 ? -16.129 -9.693 22.565 1.00 98.12 119 THR A N 1
ATOM 890 C CA . THR A 1 119 ? -15.885 -8.758 23.682 1.00 98.12 119 THR A CA 1
ATOM 891 C C . THR A 1 119 ? -17.011 -7.764 23.953 1.00 98.12 119 THR A C 1
ATOM 893 O O . THR A 1 119 ? -17.042 -7.151 25.025 1.00 98.12 119 THR A O 1
ATOM 896 N N . LYS A 1 120 ? -17.915 -7.505 22.996 1.00 97.94 120 LYS A N 1
ATOM 897 C CA . LYS A 1 120 ? -18.976 -6.497 23.168 1.00 97.94 120 LYS A CA 1
ATOM 898 C C . LYS A 1 120 ? -20.297 -7.155 23.579 1.00 97.94 120 LYS A C 1
ATOM 900 O O . LYS A 1 120 ? -20.698 -8.149 22.996 1.00 97.94 120 LYS A O 1
ATOM 905 N N . PRO A 1 121 ? -21.064 -6.540 24.500 1.00 97.06 121 PRO A N 1
ATOM 906 C CA . PRO A 1 121 ? -22.234 -7.184 25.107 1.00 97.06 121 PRO A CA 1
ATOM 907 C C . PRO A 1 121 ? -23.446 -7.315 24.174 1.00 97.06 121 PRO A C 1
ATOM 909 O O . PRO A 1 121 ? -24.405 -7.997 24.508 1.00 97.06 121 PRO A O 1
ATOM 912 N N . THR A 1 122 ? -23.461 -6.615 23.036 1.00 97.62 122 THR A N 1
ATOM 913 C CA . THR A 1 122 ? -24.540 -6.726 22.047 1.00 97.62 122 THR A CA 1
ATOM 914 C C . THR A 1 122 ? -23.978 -6.624 20.640 1.00 97.62 122 THR A C 1
ATOM 916 O O . THR A 1 122 ? -23.033 -5.867 20.398 1.00 97.62 122 THR A O 1
ATOM 919 N N . LEU A 1 123 ? -24.629 -7.290 19.685 1.00 97.31 123 LEU A N 1
ATOM 920 C CA . LEU A 1 123 ? -24.243 -7.245 18.274 1.00 97.31 123 LEU A CA 1
ATOM 921 C C . LEU A 1 123 ? -24.217 -5.807 17.727 1.00 97.31 123 LEU A C 1
ATOM 923 O O . LEU A 1 123 ? -23.285 -5.409 17.036 1.00 97.31 123 LEU A O 1
ATOM 927 N N . ALA A 1 124 ? -25.177 -4.966 18.120 1.00 97.19 124 ALA A N 1
ATOM 928 C CA . ALA A 1 124 ? -25.192 -3.556 17.733 1.00 97.19 124 ALA A CA 1
ATOM 929 C C . ALA A 1 124 ? -23.953 -2.782 18.234 1.00 97.19 124 ALA A C 1
ATOM 931 O O . ALA A 1 124 ? -23.442 -1.904 17.535 1.00 97.19 124 ALA A O 1
ATOM 932 N N . ARG A 1 125 ? -23.461 -3.075 19.449 1.00 97.44 125 ARG A N 1
ATOM 933 C CA . ARG A 1 125 ? -22.228 -2.471 19.986 1.00 97.44 125 ARG A CA 1
ATOM 934 C C . ARG A 1 125 ? -20.982 -3.056 19.318 1.00 97.44 125 ARG A C 1
ATOM 936 O O . ARG A 1 125 ? -20.076 -2.283 19.009 1.00 97.44 125 ARG A O 1
ATOM 943 N N . ALA A 1 126 ? -20.966 -4.361 19.045 1.00 98.25 126 ALA A N 1
ATOM 944 C CA . ALA A 1 126 ? -19.900 -5.036 18.307 1.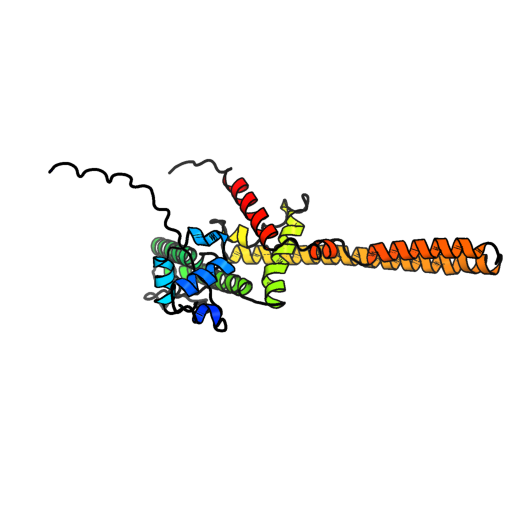00 98.25 126 ALA A CA 1
ATOM 945 C C . ALA A 1 126 ? -19.695 -4.408 16.922 1.00 98.25 126 ALA A C 1
ATOM 947 O O . ALA A 1 126 ? -18.623 -3.877 16.639 1.00 98.25 126 ALA A O 1
ATOM 948 N N . LEU A 1 127 ? -20.745 -4.345 16.095 1.00 98.25 127 LEU A N 1
ATOM 949 C CA . LEU A 1 127 ? -20.643 -3.840 14.720 1.00 98.25 127 LEU A CA 1
ATOM 950 C C . LEU A 1 127 ? -20.297 -2.343 14.647 1.00 98.25 127 LEU A C 1
ATOM 952 O O . LEU A 1 127 ? -19.556 -1.913 13.756 1.00 98.25 127 LEU A O 1
ATOM 956 N N . ARG A 1 128 ? -20.759 -1.538 15.618 1.00 97.81 128 ARG A N 1
ATOM 957 C CA . ARG A 1 128 ? -20.290 -0.150 15.775 1.00 97.81 128 ARG A CA 1
ATOM 958 C C . ARG A 1 128 ? -18.797 -0.089 16.080 1.00 97.81 128 ARG A C 1
ATOM 960 O O . ARG A 1 128 ? -18.089 0.666 15.422 1.00 97.81 128 ARG A O 1
ATOM 967 N N . SER A 1 129 ? -18.321 -0.899 17.026 1.00 98.00 129 SER A N 1
ATOM 968 C CA . SER A 1 129 ? -16.898 -0.981 17.373 1.00 98.00 129 SER A CA 1
ATOM 969 C C . SER A 1 129 ? -16.046 -1.426 16.182 1.00 98.00 129 SER A C 1
ATOM 971 O O . SER A 1 129 ? -14.994 -0.837 15.940 1.00 98.00 129 SER A O 1
ATOM 973 N N . TYR A 1 130 ? -16.514 -2.412 15.410 1.00 98.56 130 TYR A N 1
ATOM 974 C CA . TYR A 1 130 ? -15.874 -2.857 14.171 1.00 98.56 130 TYR A CA 1
ATOM 975 C C . TYR A 1 130 ? -15.721 -1.704 13.171 1.00 98.56 130 TYR A C 1
ATOM 977 O O . TYR A 1 130 ? -14.620 -1.427 12.702 1.00 98.56 130 TYR A O 1
ATOM 985 N N . SER A 1 131 ? -16.809 -0.972 12.898 1.00 98.38 131 SER A N 1
ATOM 986 C CA . SER A 1 131 ? -16.776 0.151 11.949 1.00 98.38 131 SER A CA 1
ATOM 987 C C . SER A 1 131 ? -15.805 1.249 12.370 1.00 98.38 131 SER A C 1
ATOM 989 O O . SER A 1 131 ? -15.031 1.716 11.539 1.00 98.38 131 SER A O 1
ATOM 991 N N . THR A 1 132 ? -15.788 1.616 13.655 1.00 97.25 132 THR A N 1
ATOM 992 C CA . THR A 1 132 ? -14.844 2.614 14.179 1.00 97.25 132 THR A CA 1
ATOM 993 C C . THR A 1 132 ? -13.389 2.175 14.008 1.00 97.25 132 THR A C 1
ATOM 995 O O . THR A 1 132 ? -12.543 3.006 13.687 1.00 97.25 132 THR A O 1
ATOM 998 N N . ARG A 1 133 ? -13.090 0.881 14.188 1.00 97.69 133 ARG A N 1
ATOM 999 C CA . ARG A 1 133 ? -11.725 0.346 14.070 1.00 97.69 133 ARG A CA 1
ATOM 1000 C C . ARG A 1 133 ? -11.265 0.166 12.625 1.00 97.69 133 ARG A C 1
ATOM 1002 O O . ARG A 1 133 ? -10.091 0.373 12.354 1.00 97.69 133 ARG A O 1
ATOM 1009 N N . ARG A 1 134 ? -12.154 -0.229 11.707 1.00 98.25 134 ARG A N 1
ATOM 1010 C CA . ARG A 1 134 ? -11.759 -0.646 10.348 1.00 98.25 134 ARG A CA 1
ATOM 1011 C C . ARG A 1 134 ? -12.003 0.385 9.254 1.00 98.25 134 ARG A C 1
ATOM 1013 O O . ARG A 1 134 ? -11.252 0.407 8.287 1.00 98.25 134 ARG A O 1
ATOM 1020 N N . ALA A 1 135 ? -12.976 1.289 9.393 1.00 98.12 135 ALA A N 1
ATOM 1021 C CA . ALA A 1 135 ? -13.305 2.222 8.307 1.00 98.12 135 ALA A CA 1
ATOM 1022 C C . ALA A 1 135 ? -12.156 3.193 7.979 1.00 98.12 135 ALA A C 1
ATOM 1024 O O . ALA A 1 135 ? -11.896 3.488 6.811 1.00 98.12 135 ALA A O 1
ATOM 1025 N N . ALA A 1 136 ? -11.454 3.690 9.002 1.00 97.69 136 ALA A N 1
ATOM 1026 C CA . ALA A 1 136 ? -10.300 4.563 8.801 1.00 97.69 136 ALA A CA 1
ATOM 1027 C C . ALA A 1 136 ? -9.114 3.803 8.186 1.00 97.69 136 ALA A C 1
ATOM 1029 O O . ALA A 1 136 ? -8.466 4.330 7.285 1.00 97.69 136 ALA A O 1
ATOM 1030 N N . GLU A 1 137 ? -8.874 2.565 8.619 1.00 97.56 137 GLU A N 1
ATOM 1031 C CA . GLU A 1 137 ? -7.816 1.698 8.084 1.00 97.56 137 GLU A CA 1
ATOM 1032 C C . GLU A 1 137 ? -8.053 1.385 6.601 1.00 97.56 137 GLU A C 1
ATOM 1034 O O . GLU A 1 137 ? -7.180 1.643 5.773 1.00 97.56 137 GLU A O 1
ATOM 1039 N N . ALA A 1 138 ? -9.274 0.970 6.243 1.00 97.56 138 ALA A N 1
ATOM 1040 C CA . ALA A 1 138 ? -9.703 0.719 4.867 1.00 97.56 138 ALA A CA 1
ATOM 1041 C C . ALA A 1 138 ? -9.487 1.942 3.959 1.00 97.56 138 ALA A C 1
ATOM 1043 O O . ALA A 1 138 ? -8.897 1.850 2.879 1.00 97.56 138 ALA A O 1
ATOM 1044 N N . ARG A 1 139 ? -9.908 3.127 4.423 1.00 97.94 139 ARG A N 1
ATOM 1045 C CA . ARG A 1 139 ? -9.690 4.388 3.705 1.00 97.94 139 ARG A CA 1
ATOM 1046 C C . ARG A 1 139 ? -8.207 4.674 3.494 1.00 97.94 139 ARG A C 1
ATOM 1048 O O . ARG A 1 139 ? -7.806 5.075 2.399 1.00 97.94 139 ARG A O 1
ATOM 1055 N N . VAL A 1 140 ? -7.401 4.531 4.547 1.00 96.81 140 VAL A N 1
ATOM 1056 C CA . VAL A 1 140 ? -5.977 4.863 4.492 1.00 96.81 140 VAL A CA 1
ATOM 1057 C C . VAL A 1 140 ? -5.235 3.923 3.553 1.00 96.81 140 VAL A C 1
ATOM 1059 O O . VAL A 1 140 ? -4.455 4.414 2.738 1.00 96.81 140 VAL A O 1
ATOM 1062 N N . LEU A 1 141 ? -5.520 2.622 3.624 1.00 95.75 141 LEU A N 1
ATOM 1063 C CA . LEU A 1 141 ? -4.986 1.604 2.723 1.00 95.75 141 LEU A CA 1
ATOM 1064 C C . LEU A 1 141 ? -5.251 1.965 1.257 1.00 95.75 141 LEU A C 1
ATOM 1066 O O . LEU A 1 141 ? -4.322 2.010 0.452 1.00 95.75 141 LEU A O 1
ATOM 1070 N N . VAL A 1 142 ? -6.500 2.292 0.914 1.00 96.00 142 VAL A N 1
ATOM 1071 C CA . VAL A 1 142 ? -6.892 2.620 -0.466 1.00 96.00 142 VAL A CA 1
ATOM 1072 C C . VAL A 1 142 ? -6.218 3.895 -0.959 1.00 96.00 142 VAL A C 1
ATOM 1074 O O . VAL A 1 142 ? -5.704 3.945 -2.075 1.00 96.00 142 VAL A O 1
ATOM 1077 N N . GLU A 1 143 ? -6.181 4.937 -0.133 1.00 94.00 143 GLU A N 1
ATOM 1078 C CA . GLU A 1 143 ? -5.530 6.200 -0.484 1.00 94.00 143 GLU A CA 1
ATOM 1079 C C . GLU A 1 143 ? -4.000 6.056 -0.599 1.00 94.00 143 GLU A C 1
ATOM 1081 O O . GLU A 1 143 ? -3.411 6.650 -1.502 1.00 94.00 143 GLU A O 1
ATOM 1086 N N . MET A 1 144 ? -3.356 5.249 0.257 1.00 92.25 144 MET A N 1
ATOM 1087 C CA . MET A 1 144 ? -1.940 4.891 0.102 1.00 92.25 144 MET A CA 1
ATOM 1088 C C . MET A 1 144 ? -1.727 4.139 -1.209 1.00 92.25 144 MET A C 1
ATOM 1090 O O . MET A 1 144 ? -0.930 4.578 -2.034 1.00 92.25 144 MET A O 1
ATOM 1094 N N . SER A 1 145 ? -2.505 3.082 -1.456 1.00 91.62 145 SER A N 1
ATOM 1095 C CA . SER A 1 145 ? -2.399 2.288 -2.680 1.00 91.62 145 SER A CA 1
ATOM 1096 C C . SER A 1 145 ? -2.581 3.130 -3.945 1.00 91.62 145 SER A C 1
ATOM 1098 O O . SER A 1 145 ? -1.898 2.903 -4.939 1.00 91.62 145 SER A O 1
ATOM 1100 N N . ARG A 1 146 ? -3.470 4.128 -3.903 1.00 91.75 146 ARG A N 1
ATOM 1101 C CA . A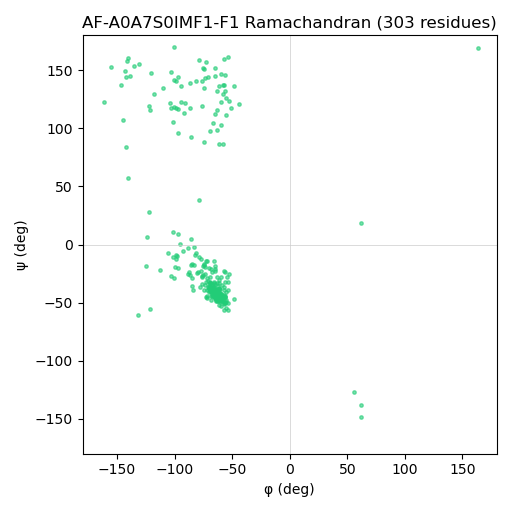RG A 1 146 ? -3.718 5.056 -5.010 1.00 91.75 146 ARG A CA 1
ATOM 1102 C C . ARG A 1 146 ? -2.589 6.063 -5.225 1.00 91.75 146 ARG A C 1
ATOM 1104 O O . ARG A 1 146 ? -2.365 6.478 -6.360 1.00 91.75 146 ARG A O 1
ATOM 1111 N N . SER A 1 147 ? -1.893 6.480 -4.165 1.00 88.12 147 SER A N 1
ATOM 1112 C CA . SER A 1 147 ? -0.731 7.370 -4.309 1.00 88.12 147 SER A CA 1
ATOM 1113 C C . SER A 1 147 ? 0.379 6.721 -5.140 1.00 88.12 147 SER A C 1
ATOM 1115 O O . SER A 1 147 ? 1.008 7.395 -5.946 1.00 88.12 147 SER A O 1
ATOM 1117 N N . PHE A 1 148 ? 0.522 5.398 -5.040 1.00 82.44 148 PHE A N 1
ATOM 1118 C CA . PHE A 1 148 ? 1.492 4.622 -5.814 1.00 82.44 148 PHE A CA 1
ATOM 1119 C C . PHE A 1 148 ? 1.105 4.448 -7.288 1.00 82.44 148 PHE A C 1
ATOM 1121 O O . PHE A 1 148 ? 1.974 4.292 -8.134 1.00 82.44 148 PHE A O 1
ATOM 1128 N N . ASP A 1 149 ? -0.191 4.511 -7.605 1.00 85.62 149 ASP A N 1
ATOM 1129 C CA . ASP A 1 149 ? -0.715 4.378 -8.973 1.00 85.62 149 ASP A CA 1
ATOM 1130 C C . ASP A 1 149 ? -0.653 5.684 -9.781 1.00 85.62 149 ASP A C 1
ATOM 1132 O O . ASP A 1 149 ? -0.964 5.712 -10.969 1.00 85.62 149 ASP A O 1
ATOM 1136 N N . SER A 1 150 ? -0.325 6.800 -9.128 1.00 83.50 150 SER A N 1
ATOM 1137 C CA . SER A 1 150 ? -0.289 8.102 -9.790 1.00 83.50 150 SER A CA 1
ATOM 1138 C C . SER A 1 150 ? 0.953 8.206 -10.678 1.00 83.50 150 SER A C 1
ATOM 1140 O O . SER A 1 150 ? 2.054 7.897 -10.240 1.00 83.50 150 SER A O 1
ATOM 1142 N N . SER A 1 151 ? 0.795 8.693 -11.908 1.00 80.44 151 SER A N 1
ATOM 1143 C CA . SER A 1 151 ? 1.900 8.910 -12.850 1.00 80.44 151 SER A CA 1
ATOM 1144 C C . SER A 1 151 ? 2.342 10.381 -12.908 1.00 80.44 151 SER A C 1
ATOM 1146 O O . SER A 1 151 ? 1.708 11.278 -12.336 1.00 80.44 151 SER A O 1
ATOM 1148 N N . GLY A 1 152 ? 3.474 10.630 -13.575 1.00 86.25 152 GLY A N 1
ATOM 1149 C CA . GLY A 1 152 ? 4.024 11.969 -13.798 1.00 86.25 152 GLY A CA 1
ATOM 1150 C C . GLY A 1 152 ? 4.393 12.709 -12.508 1.00 86.25 152 GLY A C 1
ATOM 1151 O O . GLY A 1 152 ? 4.753 12.103 -11.497 1.00 86.25 152 GLY A O 1
ATOM 1152 N N . LEU A 1 153 ? 4.268 14.040 -12.527 1.00 84.06 153 LEU A N 1
ATOM 1153 C CA . LEU A 1 153 ? 4.609 14.897 -11.385 1.00 84.06 153 LEU A CA 1
ATOM 1154 C C . LEU A 1 153 ? 3.808 14.541 -10.124 1.00 84.06 153 LEU A C 1
ATOM 1156 O O . LEU A 1 153 ? 4.333 14.595 -9.014 1.00 84.06 153 LEU A O 1
ATOM 1160 N N . ARG A 1 154 ? 2.545 14.127 -10.282 1.00 86.75 154 ARG A N 1
ATOM 1161 C CA . ARG A 1 154 ? 1.707 13.699 -9.157 1.00 86.75 154 ARG A CA 1
ATOM 1162 C C . ARG A 1 154 ? 2.259 12.434 -8.503 1.00 86.75 154 ARG A C 1
ATOM 1164 O O . ARG A 1 154 ? 2.337 12.383 -7.277 1.00 86.75 154 ARG A O 1
ATOM 1171 N N . GLY A 1 155 ? 2.649 11.437 -9.296 1.00 86.00 155 GLY A N 1
ATOM 1172 C CA . GLY A 1 155 ? 3.322 10.230 -8.805 1.00 86.00 155 GLY A CA 1
ATOM 1173 C C . GLY A 1 155 ? 4.628 10.547 -8.093 1.00 86.00 155 GLY A C 1
ATOM 1174 O O . GLY A 1 155 ? 4.875 10.073 -6.984 1.00 86.00 155 GLY A O 1
ATOM 1175 N N . PHE A 1 156 ? 5.419 11.446 -8.681 1.00 88.19 156 PHE A N 1
ATOM 1176 C CA . PHE A 1 156 ? 6.658 11.895 -8.065 1.00 88.19 156 PHE A CA 1
ATOM 1177 C C . PHE A 1 156 ? 6.413 12.536 -6.694 1.00 88.19 156 PHE A C 1
ATOM 1179 O O . PHE A 1 156 ? 6.973 12.093 -5.700 1.00 88.19 156 PHE A O 1
ATOM 1186 N N . VAL A 1 157 ? 5.524 13.525 -6.599 1.00 89.00 157 VAL A N 1
ATOM 1187 C CA . VAL A 1 157 ? 5.262 14.237 -5.336 1.00 89.00 157 VAL A CA 1
ATOM 1188 C C . VAL A 1 157 ? 4.600 13.340 -4.285 1.00 89.00 157 VAL A C 1
ATOM 1190 O O . VAL A 1 157 ? 4.864 13.492 -3.094 1.00 89.00 157 VAL A O 1
ATOM 1193 N N . SER A 1 158 ? 3.737 12.410 -4.699 1.00 85.88 158 SER A N 1
ATOM 1194 C CA . SER A 1 158 ? 2.970 11.579 -3.762 1.00 85.88 158 SER A CA 1
ATOM 1195 C C . SER A 1 158 ? 3.685 10.304 -3.309 1.00 85.88 158 SER A C 1
ATOM 1197 O O . SER A 1 158 ? 3.379 9.824 -2.218 1.00 85.88 158 SER A O 1
ATOM 1199 N N . PHE A 1 159 ? 4.649 9.788 -4.082 1.00 87.00 159 PHE A N 1
ATOM 1200 C CA . PHE A 1 159 ? 5.343 8.537 -3.771 1.00 87.00 159 PHE A CA 1
ATOM 1201 C C . PHE A 1 159 ? 6.870 8.624 -3.871 1.00 87.00 159 PHE A C 1
ATOM 1203 O O . PHE A 1 159 ? 7.554 8.424 -2.865 1.00 87.00 159 PHE A O 1
ATOM 1210 N N . ILE A 1 160 ? 7.408 8.943 -5.052 1.00 88.75 160 ILE A N 1
ATOM 1211 C CA . ILE A 1 160 ? 8.856 8.839 -5.318 1.00 88.75 160 ILE A CA 1
ATOM 1212 C C . ILE A 1 160 ? 9.659 9.867 -4.513 1.00 88.75 160 ILE A C 1
ATOM 1214 O O . ILE A 1 160 ? 10.620 9.517 -3.839 1.00 88.75 160 ILE A O 1
ATOM 1218 N N . GLY A 1 161 ? 9.241 11.129 -4.520 1.00 90.25 161 GLY A N 1
ATOM 1219 C CA . GLY A 1 161 ? 9.857 12.208 -3.750 1.00 90.25 161 GLY A CA 1
ATOM 1220 C C . GLY A 1 161 ? 9.900 11.901 -2.249 1.00 90.25 161 GLY A C 1
ATOM 1221 O O . GLY A 1 161 ? 10.976 11.978 -1.656 1.00 90.25 161 GLY A O 1
ATOM 1222 N N . PRO A 1 162 ? 8.782 11.492 -1.617 1.00 91.75 162 PRO A N 1
ATOM 1223 C CA . PRO A 1 162 ? 8.794 11.012 -0.239 1.00 91.75 162 PRO A CA 1
ATOM 1224 C C . PRO A 1 162 ? 9.771 9.854 0.016 1.00 91.75 162 PRO A C 1
ATOM 1226 O O . PRO A 1 162 ? 10.460 9.882 1.037 1.00 91.75 162 PRO A O 1
ATOM 1229 N N . LEU A 1 163 ? 9.865 8.882 -0.899 1.00 89.75 163 LEU A N 1
ATOM 1230 C CA . LEU A 1 163 ? 10.782 7.742 -0.791 1.00 89.75 163 LEU A CA 1
ATOM 1231 C C . LEU A 1 163 ? 12.253 8.184 -0.836 1.00 89.75 163 LEU A C 1
ATOM 1233 O O . LEU A 1 163 ? 13.042 7.774 0.015 1.00 89.75 163 LEU A O 1
ATOM 1237 N N . ILE A 1 164 ? 12.604 9.066 -1.777 1.00 90.00 164 ILE A N 1
ATOM 1238 C CA . ILE A 1 164 ? 13.949 9.650 -1.894 1.00 90.00 164 ILE A CA 1
ATOM 1239 C C . ILE A 1 164 ? 14.293 10.436 -0.629 1.00 90.00 164 ILE A C 1
ATOM 1241 O O . ILE A 1 164 ? 15.374 10.275 -0.067 1.00 90.00 164 ILE A O 1
ATOM 1245 N N . LEU A 1 165 ? 13.362 11.263 -0.150 1.00 91.25 165 LEU A N 1
ATOM 1246 C CA . LEU A 1 165 ? 13.577 12.085 1.036 1.00 91.25 165 LEU A CA 1
ATOM 1247 C C . LEU A 1 165 ? 13.745 11.223 2.298 1.00 91.25 165 LEU A C 1
ATOM 1249 O O . LEU A 1 165 ? 14.615 11.503 3.119 1.00 91.25 165 LEU A O 1
ATOM 1253 N N . ASP A 1 166 ? 12.977 10.136 2.422 1.00 92.06 166 ASP A N 1
ATOM 1254 C CA . ASP A 1 166 ? 13.173 9.124 3.468 1.00 92.06 166 ASP A CA 1
ATOM 1255 C C . ASP A 1 166 ? 14.557 8.473 3.393 1.00 92.06 166 ASP A C 1
ATOM 1257 O O . ASP A 1 166 ? 15.230 8.347 4.416 1.00 92.06 166 ASP A O 1
ATOM 1261 N N . GLY A 1 167 ? 15.004 8.100 2.192 1.00 88.62 167 GLY A N 1
ATOM 1262 C CA . GLY A 1 167 ? 16.334 7.532 1.969 1.00 88.62 167 GLY A CA 1
ATOM 1263 C C . GLY A 1 167 ? 17.465 8.500 2.327 1.00 88.62 167 GLY A C 1
ATOM 1264 O O . GLY A 1 167 ? 18.415 8.115 3.013 1.00 88.62 167 GLY A O 1
ATOM 1265 N N . ALA A 1 168 ? 17.346 9.768 1.929 1.00 88.75 168 ALA A N 1
ATOM 1266 C CA . ALA A 1 168 ? 18.335 10.805 2.212 1.00 88.75 168 ALA A CA 1
ATOM 1267 C C . ALA A 1 168 ? 18.472 11.071 3.720 1.00 88.75 168 ALA A C 1
ATOM 1269 O O . ALA A 1 168 ? 19.578 11.047 4.255 1.00 88.75 168 ALA A O 1
ATOM 1270 N N . PHE A 1 169 ? 17.353 11.255 4.429 1.00 90.31 169 PHE A N 1
ATOM 1271 C CA . PHE A 1 169 ? 17.369 11.463 5.881 1.00 90.31 169 PHE A CA 1
ATOM 1272 C C . PHE A 1 169 ? 17.787 10.204 6.650 1.00 90.31 169 PHE A C 1
ATOM 1274 O O . PHE A 1 169 ? 18.493 10.308 7.652 1.00 90.31 169 PHE A O 1
ATOM 1281 N N . GLY A 1 170 ? 17.404 9.018 6.170 1.00 86.88 170 GLY A N 1
ATOM 1282 C CA . GLY A 1 170 ? 17.811 7.737 6.750 1.00 86.88 170 GLY A CA 1
ATOM 1283 C C . GLY A 1 170 ? 19.302 7.428 6.584 1.00 86.88 170 GLY A C 1
ATOM 1284 O O . GLY A 1 170 ? 19.864 6.692 7.389 1.00 86.88 170 GLY A O 1
ATOM 1285 N N . SER A 1 171 ? 19.959 8.020 5.582 1.00 85.75 171 SER A N 1
ATOM 1286 C CA . SER A 1 171 ? 21.404 7.874 5.356 1.00 85.75 171 SER A CA 1
ATOM 1287 C C . SER A 1 171 ? 22.251 8.725 6.310 1.00 85.75 171 SER A C 1
ATOM 1289 O O . SER A 1 171 ? 23.457 8.517 6.401 1.00 85.75 171 SER A O 1
ATOM 1291 N N . ILE A 1 172 ? 21.645 9.674 7.035 1.00 88.31 172 ILE A N 1
ATOM 1292 C CA . ILE A 1 172 ? 22.343 10.557 7.975 1.00 88.31 172 ILE A CA 1
ATOM 1293 C C . ILE A 1 172 ? 22.305 9.922 9.378 1.00 88.31 172 ILE A C 1
ATOM 1295 O O . ILE A 1 172 ? 21.235 9.876 9.995 1.00 88.31 172 ILE A O 1
ATOM 1299 N N . PRO A 1 173 ? 23.450 9.492 9.953 1.00 86.19 173 PRO A N 1
ATOM 1300 C CA . PRO A 1 173 ? 23.468 8.736 11.210 1.00 86.19 173 PRO A CA 1
ATOM 1301 C C . PRO A 1 173 ? 22.847 9.459 12.410 1.00 86.19 173 PRO A C 1
ATOM 1303 O O . PRO A 1 173 ? 22.335 8.815 13.324 1.00 86.19 173 PRO A O 1
ATOM 1306 N N . LEU A 1 174 ? 22.877 10.793 12.417 1.00 86.69 174 LEU A N 1
ATOM 1307 C CA . LEU A 1 174 ? 22.285 11.608 13.481 1.00 86.69 174 LEU A CA 1
ATOM 1308 C C . LEU A 1 174 ? 20.755 11.691 13.382 1.00 86.69 174 LEU A C 1
ATOM 1310 O O . LEU A 1 174 ? 20.083 11.852 14.396 1.00 86.69 174 LEU A O 1
ATOM 1314 N N . LEU A 1 175 ? 20.194 11.560 12.176 1.00 85.31 175 LEU A N 1
ATOM 1315 C CA . LEU A 1 175 ? 18.761 11.728 11.917 1.00 85.31 175 LEU A CA 1
ATOM 1316 C C . LEU A 1 175 ? 18.017 10.391 11.814 1.00 85.31 175 LEU A C 1
ATOM 1318 O O . LEU A 1 175 ? 16.808 10.351 12.039 1.00 85.31 175 LEU A O 1
ATOM 1322 N N . GLN A 1 176 ? 18.729 9.287 11.570 1.00 82.38 176 GLN A N 1
ATOM 1323 C CA . GLN A 1 176 ? 18.144 7.949 11.406 1.00 82.38 176 GLN A CA 1
ATOM 1324 C C . GLN A 1 176 ? 17.238 7.509 12.572 1.00 82.38 176 GLN A C 1
ATOM 1326 O O . GLN A 1 176 ? 16.278 6.777 12.365 1.00 82.38 176 GLN A O 1
ATOM 1331 N N . LYS A 1 177 ? 17.528 7.949 13.807 1.00 85.00 177 LYS A N 1
ATOM 1332 C CA . LYS A 1 177 ? 16.734 7.588 14.996 1.00 85.00 177 LYS A CA 1
ATOM 1333 C C . LYS A 1 177 ? 15.455 8.418 15.126 1.00 85.00 177 LYS A C 1
ATOM 1335 O O . LYS A 1 177 ? 14.511 7.982 15.778 1.00 85.00 177 LYS A O 1
ATOM 1340 N N . ALA A 1 178 ? 15.428 9.611 14.535 1.00 87.31 178 ALA A N 1
ATOM 1341 C CA . ALA A 1 178 ? 14.303 10.534 14.638 1.00 87.31 178 ALA A CA 1
ATOM 1342 C C . ALA A 1 178 ? 13.210 10.236 13.596 1.00 87.31 178 ALA A C 1
ATOM 1344 O O . ALA A 1 178 ? 12.018 10.345 13.895 1.00 87.31 178 ALA A O 1
ATOM 1345 N N . PHE A 1 179 ? 13.591 9.814 12.388 1.00 92.12 179 PHE A N 1
ATOM 1346 C CA . PHE A 1 179 ? 12.660 9.578 11.280 1.00 92.12 179 PHE A CA 1
ATOM 1347 C C . PHE A 1 179 ? 12.273 8.107 11.145 1.00 92.12 179 PHE A C 1
ATOM 1349 O O . PHE A 1 179 ? 13.083 7.214 11.386 1.00 92.12 179 PHE A O 1
ATOM 1356 N N . ALA A 1 180 ? 11.018 7.839 10.770 1.00 90.25 180 ALA A N 1
ATOM 1357 C CA . ALA A 1 180 ? 10.601 6.466 10.521 1.00 90.25 180 ALA A CA 1
ATOM 1358 C C . ALA A 1 180 ? 11.158 5.960 9.175 1.00 90.25 180 ALA A C 1
ATOM 1360 O O . ALA A 1 180 ? 11.302 6.753 8.239 1.00 90.25 180 ALA A O 1
ATOM 1361 N N . PRO A 1 181 ? 11.380 4.637 9.027 1.00 90.50 181 PRO A N 1
ATOM 1362 C CA . PRO A 1 181 ? 11.679 4.017 7.735 1.00 90.50 181 PRO A CA 1
ATOM 1363 C C . PRO A 1 181 ? 10.627 4.366 6.686 1.00 90.50 181 PRO A C 1
ATOM 1365 O O . PRO A 1 181 ? 9.519 4.767 7.035 1.00 90.50 181 PRO A O 1
ATOM 1368 N N . ASN A 1 182 ? 10.942 4.205 5.403 1.00 91.19 182 ASN A N 1
ATOM 1369 C CA . ASN A 1 182 ? 9.998 4.519 4.332 1.00 91.19 182 ASN A CA 1
ATOM 1370 C C . ASN A 1 182 ? 8.670 3.743 4.452 1.00 91.19 182 ASN A C 1
ATOM 1372 O O . ASN A 1 182 ? 8.586 2.698 5.100 1.00 91.19 182 ASN A O 1
ATOM 1376 N N . THR A 1 183 ? 7.626 4.262 3.802 1.00 90.94 183 THR A N 1
ATOM 1377 C CA . THR A 1 183 ? 6.274 3.688 3.866 1.00 90.94 183 THR A CA 1
ATOM 1378 C C . THR A 1 183 ? 6.245 2.203 3.493 1.00 90.94 183 THR A C 1
ATOM 1380 O O . THR A 1 183 ? 5.550 1.448 4.161 1.00 90.94 183 THR A O 1
ATOM 1383 N N . LEU A 1 184 ? 7.020 1.759 2.496 1.00 89.50 184 LEU A N 1
ATOM 1384 C CA . LEU A 1 184 ? 7.038 0.352 2.069 1.00 89.50 184 LEU A CA 1
ATOM 1385 C C . LEU A 1 184 ? 7.571 -0.569 3.168 1.00 89.50 184 LEU A C 1
ATOM 1387 O O . LEU A 1 184 ? 6.953 -1.583 3.477 1.00 89.50 184 LEU A O 1
ATOM 1391 N N . ALA A 1 185 ? 8.668 -0.173 3.815 1.00 90.06 185 ALA A N 1
ATOM 1392 C CA . ALA A 1 185 ? 9.232 -0.906 4.943 1.00 90.06 185 ALA A CA 1
ATOM 1393 C C . ALA A 1 185 ? 8.285 -0.917 6.155 1.00 90.06 185 ALA A C 1
ATOM 1395 O O . ALA A 1 185 ? 8.226 -1.896 6.897 1.00 90.06 185 ALA A O 1
ATOM 1396 N N . MET A 1 186 ? 7.523 0.160 6.372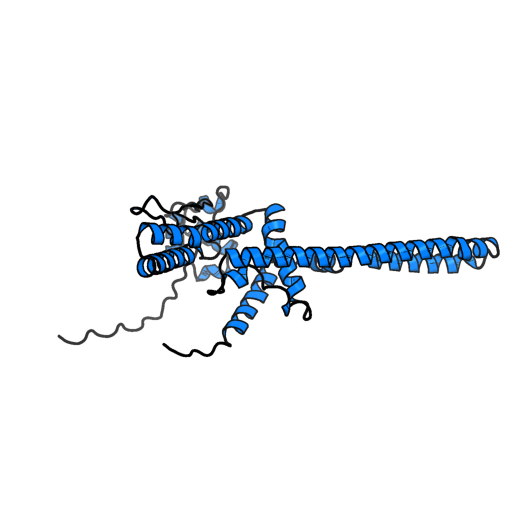 1.00 92.12 186 MET A N 1
ATOM 1397 C CA . MET A 1 186 ? 6.530 0.208 7.449 1.00 92.12 186 MET A CA 1
ATOM 1398 C C . MET A 1 186 ? 5.331 -0.706 7.177 1.00 92.12 186 MET A C 1
ATOM 1400 O O . MET A 1 186 ? 4.847 -1.333 8.112 1.00 92.12 186 MET A O 1
ATOM 1404 N N . LEU A 1 187 ? 4.883 -0.821 5.922 1.00 90.38 187 LEU A N 1
ATOM 1405 C CA . LEU A 1 187 ? 3.770 -1.696 5.528 1.00 90.38 187 LEU A CA 1
ATOM 1406 C C . LEU A 1 187 ? 4.069 -3.190 5.730 1.00 90.38 187 LEU A C 1
ATOM 1408 O O . LEU A 1 187 ? 3.143 -3.985 5.846 1.00 90.38 187 LEU A O 1
ATOM 1412 N N . GLN A 1 188 ? 5.344 -3.574 5.796 1.00 88.31 188 GLN A N 1
ATOM 1413 C CA . GLN A 1 188 ? 5.767 -4.948 6.084 1.00 88.31 188 GLN A CA 1
ATOM 1414 C C . GLN A 1 188 ? 5.755 -5.285 7.585 1.00 88.31 188 GLN A C 1
ATOM 1416 O O . GLN A 1 188 ? 5.975 -6.437 7.958 1.00 88.31 188 GLN A O 1
ATOM 1421 N N . ARG A 1 189 ? 5.528 -4.303 8.469 1.00 88.44 189 ARG A N 1
ATOM 1422 C CA . ARG A 1 189 ? 5.530 -4.518 9.921 1.00 88.44 189 ARG A CA 1
ATOM 1423 C C . ARG A 1 189 ? 4.115 -4.856 10.404 1.00 88.44 189 ARG A C 1
ATOM 1425 O O . ARG A 1 189 ? 3.233 -4.013 10.277 1.00 88.44 189 ARG A O 1
ATOM 1432 N N . PRO A 1 190 ? 3.891 -6.018 11.043 1.00 82.31 190 PRO A N 1
ATOM 1433 C CA . PRO A 1 190 ? 2.547 -6.451 11.439 1.00 82.31 190 PRO A CA 1
ATOM 1434 C C . PRO A 1 190 ? 1.959 -5.653 12.613 1.00 82.31 190 PRO A C 1
ATOM 1436 O O . PRO A 1 190 ? 0.771 -5.745 12.891 1.00 82.31 190 PRO A O 1
ATOM 1439 N N . THR A 1 191 ? 2.779 -4.888 13.336 1.00 84.38 191 THR A N 1
ATOM 1440 C CA . THR A 1 191 ? 2.380 -4.208 14.578 1.00 84.38 191 THR A CA 1
ATOM 1441 C C . THR A 1 191 ? 1.884 -2.779 14.381 1.00 84.38 191 THR A C 1
ATOM 1443 O O . THR A 1 191 ? 1.469 -2.145 15.351 1.00 84.38 191 THR A O 1
ATOM 1446 N N . ILE A 1 192 ? 1.949 -2.237 13.162 1.00 91.50 192 ILE A N 1
ATOM 1447 C CA . ILE A 1 192 ? 1.599 -0.843 12.889 1.00 91.50 192 ILE A CA 1
ATOM 1448 C C . ILE A 1 192 ? 0.414 -0.758 11.930 1.00 91.50 192 ILE A C 1
ATOM 1450 O O . ILE A 1 192 ? 0.413 -1.367 10.866 1.00 91.50 192 ILE A O 1
ATOM 1454 N N . SER A 1 193 ? -0.594 0.029 12.302 1.00 94.94 193 SER A N 1
ATOM 1455 C CA . SER A 1 193 ? -1.779 0.218 11.467 1.00 94.94 193 SER A CA 1
ATOM 1456 C C . SER A 1 193 ? -1.523 1.205 10.325 1.00 94.94 193 SER A C 1
ATOM 1458 O O . SER A 1 193 ? -0.638 2.067 10.407 1.00 94.94 193 SER A O 1
ATOM 1460 N N . PHE A 1 194 ? -2.330 1.146 9.266 1.00 95.94 194 PHE A N 1
ATOM 1461 C CA . PHE A 1 194 ? -2.209 2.063 8.134 1.00 95.94 194 PHE A CA 1
ATOM 1462 C C . PHE A 1 194 ? -2.431 3.513 8.571 1.00 95.94 194 PHE A C 1
ATOM 1464 O O . PHE A 1 194 ? -1.682 4.412 8.170 1.00 95.94 194 PHE A O 1
ATOM 1471 N N . VAL A 1 195 ? -3.413 3.759 9.445 1.00 96.94 195 VAL A N 1
ATOM 1472 C CA . VAL A 1 195 ? -3.652 5.087 10.035 1.00 96.94 195 VAL A CA 1
ATOM 1473 C C . VAL A 1 195 ? -2.409 5.589 10.777 1.00 96.94 195 VAL A C 1
ATOM 1475 O O . VAL A 1 195 ? -2.010 6.742 10.588 1.00 96.94 195 VAL A O 1
ATOM 1478 N N . ALA A 1 196 ? -1.765 4.739 11.580 1.00 96.50 196 ALA A N 1
ATOM 1479 C CA . ALA A 1 196 ? -0.558 5.103 12.320 1.00 96.50 196 ALA A CA 1
ATOM 1480 C C . ALA A 1 196 ? 0.614 5.438 11.381 1.00 96.50 196 ALA A C 1
ATOM 1482 O O . ALA A 1 196 ? 1.273 6.466 11.567 1.00 96.50 196 ALA A O 1
ATOM 1483 N N . ILE A 1 197 ? 0.824 4.637 10.327 1.00 95.81 197 ILE A N 1
ATOM 1484 C CA . ILE A 1 197 ? 1.824 4.915 9.282 1.00 95.81 197 ILE A CA 1
ATOM 1485 C C . ILE A 1 197 ? 1.575 6.298 8.673 1.00 95.81 197 ILE A C 1
ATOM 1487 O O . ILE A 1 197 ? 2.494 7.114 8.585 1.00 95.81 197 ILE A O 1
ATOM 1491 N N . ARG A 1 198 ? 0.329 6.600 8.284 1.00 95.69 198 ARG A N 1
ATOM 1492 C CA . ARG A 1 198 ? -0.023 7.893 7.680 1.00 95.69 198 ARG A CA 1
ATOM 1493 C C . ARG A 1 198 ? 0.335 9.064 8.582 1.00 95.69 198 ARG A C 1
ATOM 1495 O O . ARG A 1 198 ? 0.905 10.044 8.104 1.00 95.69 198 ARG A O 1
ATOM 1502 N N . TRP A 1 199 ? -0.043 8.997 9.854 1.00 95.94 199 TRP A N 1
ATOM 1503 C CA . TRP A 1 199 ? 0.226 10.080 10.794 1.00 95.94 199 TRP A CA 1
ATOM 1504 C C . TRP A 1 199 ? 1.716 10.266 11.018 1.00 95.94 199 TRP A C 1
ATOM 1506 O O . TRP A 1 199 ? 2.207 11.390 10.902 1.00 95.94 199 TRP A O 1
ATOM 1516 N N . ARG A 1 200 ? 2.447 9.168 11.231 1.00 95.25 200 ARG A N 1
ATOM 1517 C CA . ARG A 1 200 ? 3.899 9.228 11.374 1.00 95.25 200 ARG A CA 1
ATOM 1518 C C . ARG A 1 200 ? 4.552 9.855 10.145 1.00 95.25 200 ARG A C 1
ATOM 1520 O O . ARG A 1 200 ? 5.373 10.753 10.288 1.00 95.25 200 ARG A O 1
ATOM 1527 N N . LYS A 1 201 ? 4.134 9.469 8.938 1.00 94.69 201 LYS A N 1
ATOM 1528 C CA . LYS A 1 201 ? 4.701 10.019 7.702 1.00 94.69 201 LYS A CA 1
ATOM 1529 C C . LYS A 1 201 ? 4.356 11.475 7.447 1.00 94.69 201 LYS A C 1
ATOM 1531 O O . LYS A 1 201 ? 5.204 12.203 6.939 1.00 94.69 201 LYS A O 1
ATOM 1536 N N . ARG A 1 202 ? 3.177 11.942 7.855 1.00 94.38 202 ARG A N 1
ATOM 1537 C CA . ARG A 1 202 ? 2.851 13.376 7.820 1.00 94.38 202 ARG A CA 1
ATOM 1538 C C . ARG A 1 202 ? 3.765 14.191 8.731 1.00 94.38 202 ARG A C 1
ATOM 1540 O O . ARG A 1 202 ? 4.249 15.234 8.302 1.00 94.38 202 ARG A O 1
ATOM 1547 N N . LEU A 1 203 ? 4.034 13.697 9.940 1.00 94.56 203 LEU A N 1
ATOM 1548 C CA . LEU A 1 203 ? 4.967 14.336 10.870 1.00 94.56 203 LEU A CA 1
ATOM 1549 C C . LEU A 1 203 ? 6.393 14.343 10.310 1.00 94.56 203 LEU A C 1
ATOM 1551 O O . LEU A 1 203 ? 7.018 15.400 10.258 1.00 94.56 203 LEU A O 1
ATOM 1555 N N . ASP A 1 204 ? 6.867 13.201 9.803 1.00 94.75 204 ASP A N 1
ATOM 1556 C CA . ASP A 1 204 ? 8.184 13.110 9.171 1.00 94.75 204 ASP A CA 1
ATOM 1557 C C . ASP A 1 204 ? 8.298 14.103 7.998 1.00 94.75 204 ASP A C 1
ATOM 1559 O O . ASP A 1 204 ? 9.302 14.798 7.889 1.00 94.75 204 ASP A O 1
ATOM 1563 N N . ARG A 1 205 ? 7.270 14.226 7.137 1.00 94.44 205 ARG A N 1
ATOM 1564 C CA . ARG A 1 205 ? 7.273 15.202 6.026 1.00 94.44 205 ARG A CA 1
ATOM 1565 C C . ARG A 1 205 ? 7.346 16.638 6.520 1.00 94.44 205 ARG A C 1
ATOM 1567 O O . ARG A 1 205 ? 8.146 17.404 5.994 1.00 94.44 205 ARG A O 1
ATOM 1574 N N . ALA A 1 206 ? 6.536 17.001 7.511 1.00 94.94 206 ALA A N 1
ATOM 1575 C CA . ALA A 1 206 ? 6.537 18.355 8.053 1.00 94.94 206 ALA A CA 1
ATOM 1576 C C . ALA A 1 206 ? 7.923 18.732 8.600 1.00 94.94 206 ALA A C 1
ATOM 1578 O O . ALA A 1 206 ? 8.455 19.787 8.261 1.00 94.94 206 ALA A O 1
ATOM 1579 N N . LEU A 1 207 ? 8.540 17.836 9.375 1.00 94.62 207 LEU A N 1
ATOM 1580 C CA . LEU A 1 207 ? 9.868 18.050 9.948 1.00 94.62 207 LEU A CA 1
ATOM 1581 C C . LEU A 1 207 ? 10.967 18.092 8.882 1.00 94.62 207 LEU A C 1
ATOM 1583 O O . LEU A 1 207 ? 11.817 18.975 8.919 1.00 94.62 207 LEU A O 1
ATOM 1587 N N . GLN A 1 208 ? 10.950 17.180 7.910 1.00 94.25 208 GLN A N 1
ATOM 1588 C CA . GLN A 1 208 ? 11.952 17.169 6.842 1.00 94.25 208 GLN A CA 1
ATOM 1589 C C . GLN A 1 208 ? 11.874 18.422 5.972 1.00 94.25 208 GLN A C 1
ATOM 1591 O O . GLN A 1 208 ? 12.908 19.011 5.669 1.00 94.25 208 GLN A O 1
ATOM 1596 N N . LEU A 1 209 ? 10.665 18.862 5.608 1.00 93.75 209 LEU A N 1
ATOM 1597 C CA . LEU A 1 209 ? 10.475 20.097 4.848 1.00 93.75 209 LEU A CA 1
ATOM 1598 C C . LEU A 1 209 ? 10.888 21.329 5.658 1.00 93.75 209 LEU A C 1
ATOM 1600 O O . LEU A 1 209 ? 11.492 22.238 5.095 1.00 93.75 209 LEU A O 1
ATOM 1604 N N . ALA A 1 210 ? 10.636 21.345 6.970 1.00 94.56 210 ALA A N 1
ATOM 1605 C CA . ALA A 1 210 ? 11.116 22.408 7.848 1.00 94.56 210 ALA A CA 1
ATOM 1606 C C . ALA A 1 210 ? 12.652 22.447 7.914 1.00 94.56 210 ALA A C 1
ATOM 1608 O O . ALA A 1 210 ? 13.238 23.520 7.797 1.00 94.56 210 ALA A O 1
ATOM 1609 N N . ILE A 1 211 ? 13.313 21.290 8.040 1.00 92.56 211 ILE A N 1
ATOM 1610 C CA . ILE A 1 211 ? 14.781 21.188 8.054 1.00 92.56 211 ILE A CA 1
ATOM 1611 C C . ILE A 1 211 ? 15.366 21.639 6.716 1.00 92.56 211 ILE A C 1
ATOM 1613 O O . ILE A 1 211 ? 16.272 22.467 6.696 1.00 92.56 211 ILE A O 1
ATOM 1617 N N . VAL A 1 212 ? 14.833 21.137 5.600 1.00 92.00 212 VAL A N 1
ATOM 1618 C CA . VAL A 1 212 ? 15.272 21.532 4.254 1.00 92.00 212 VAL A CA 1
ATOM 1619 C C . VAL A 1 212 ? 15.085 23.037 4.069 1.00 92.00 212 VAL A C 1
ATOM 1621 O O . VAL A 1 212 ? 16.025 23.720 3.677 1.00 92.00 212 VAL A O 1
ATOM 1624 N N . GLY A 1 213 ? 13.916 23.572 4.431 1.00 91.50 213 GLY A N 1
ATOM 1625 C CA . GLY A 1 213 ? 13.628 25.003 4.361 1.00 91.50 213 GLY A CA 1
ATOM 1626 C C . GLY A 1 213 ? 14.578 25.847 5.213 1.00 91.50 213 GLY A C 1
ATOM 1627 O O . GLY A 1 213 ? 15.082 26.862 4.737 1.00 91.50 213 GLY A O 1
ATOM 1628 N N . ALA A 1 214 ? 14.884 25.415 6.438 1.00 93.62 214 ALA A N 1
ATOM 1629 C CA . ALA A 1 214 ? 15.815 26.108 7.327 1.00 93.62 214 ALA A CA 1
ATOM 1630 C C . ALA A 1 214 ? 17.249 26.110 6.776 1.00 93.62 214 ALA A C 1
ATOM 1632 O O . ALA A 1 214 ? 17.896 27.157 6.749 1.00 93.62 214 ALA A O 1
ATOM 1633 N N . VAL A 1 215 ? 17.734 24.964 6.287 1.00 91.06 215 VAL A N 1
ATOM 1634 C CA . VAL A 1 215 ? 19.071 24.838 5.685 1.00 91.06 215 VAL A CA 1
ATOM 1635 C C . VAL A 1 215 ? 19.176 25.686 4.419 1.00 91.06 215 VAL A C 1
ATOM 1637 O O . VAL A 1 215 ? 20.131 26.447 4.267 1.00 91.06 215 VAL A O 1
ATOM 1640 N N . SER A 1 216 ? 18.180 25.614 3.533 1.00 89.12 216 SER A N 1
ATOM 1641 C CA . SER A 1 216 ? 18.129 26.433 2.319 1.00 89.12 216 SER A CA 1
ATOM 1642 C C . SER A 1 216 ? 18.053 27.927 2.637 1.00 89.12 216 SER A C 1
ATOM 1644 O O . SER A 1 216 ? 18.751 28.718 2.006 1.00 89.12 216 SER A O 1
ATOM 1646 N N . GLY A 1 217 ? 17.265 28.324 3.639 1.00 89.44 217 GLY A N 1
ATOM 1647 C CA . GLY A 1 217 ? 17.161 29.713 4.084 1.00 89.44 217 GLY A CA 1
ATOM 1648 C C . GLY A 1 217 ? 18.471 30.248 4.666 1.00 89.44 217 GLY A C 1
ATOM 1649 O O . GLY A 1 217 ? 18.879 31.365 4.345 1.00 89.44 217 GLY A O 1
ATOM 1650 N N . LEU A 1 218 ? 19.172 29.442 5.470 1.00 91.25 218 LEU A N 1
ATOM 1651 C CA . LEU A 1 218 ? 20.483 29.804 6.009 1.00 91.25 218 LEU A CA 1
ATOM 1652 C C . LEU A 1 218 ? 21.530 29.937 4.897 1.00 91.25 218 LEU A C 1
ATOM 1654 O O . LEU A 1 218 ? 22.283 30.910 4.888 1.00 91.25 218 LEU A O 1
ATOM 1658 N N . ALA A 1 219 ? 21.542 29.011 3.936 1.00 85.12 219 ALA A N 1
ATOM 1659 C CA . ALA A 1 219 ? 22.432 29.072 2.779 1.00 85.12 219 ALA A CA 1
ATOM 1660 C C . ALA A 1 219 ? 22.178 30.330 1.930 1.00 85.12 219 ALA A C 1
ATOM 1662 O O . ALA A 1 219 ? 23.120 31.045 1.594 1.00 85.12 219 ALA A O 1
ATOM 1663 N N . ALA A 1 220 ? 20.910 30.651 1.652 1.00 86.06 220 ALA A N 1
ATOM 1664 C CA . ALA A 1 220 ? 20.533 31.858 0.917 1.00 86.06 220 ALA A CA 1
ATOM 1665 C C . ALA A 1 220 ? 20.943 33.139 1.662 1.00 86.06 220 ALA A C 1
ATOM 1667 O O . ALA A 1 220 ? 21.482 34.066 1.058 1.00 86.06 220 ALA A O 1
ATOM 1668 N N . ARG A 1 221 ? 20.751 33.185 2.987 1.00 88.50 221 ARG A N 1
ATOM 1669 C CA . ARG A 1 221 ? 21.170 34.326 3.813 1.00 88.50 221 ARG A CA 1
ATOM 1670 C C . ARG A 1 221 ? 22.691 34.475 3.855 1.00 88.50 221 ARG A C 1
ATOM 1672 O O . ARG A 1 221 ? 23.184 35.594 3.757 1.00 88.50 221 ARG A O 1
ATOM 1679 N N . GLY A 1 222 ? 23.429 33.370 3.954 1.00 85.50 222 GLY A N 1
ATOM 1680 C CA . GLY A 1 222 ? 24.890 33.365 3.873 1.00 85.50 222 GLY A CA 1
ATOM 1681 C C . GLY A 1 222 ? 25.393 33.892 2.528 1.00 85.50 222 GLY A C 1
ATOM 1682 O O . GLY A 1 222 ? 26.265 34.758 2.498 1.00 85.50 222 GLY A O 1
ATOM 1683 N N . ALA A 1 223 ? 24.780 33.452 1.425 1.00 81.62 223 ALA A N 1
ATOM 1684 C CA . ALA A 1 223 ? 25.081 33.943 0.082 1.00 81.62 223 ALA A CA 1
ATOM 1685 C C . ALA A 1 223 ? 24.822 35.454 -0.053 1.00 81.62 223 ALA A C 1
ATOM 1687 O O . ALA A 1 223 ? 25.674 36.188 -0.551 1.00 81.62 223 ALA A O 1
ATOM 1688 N N . ALA A 1 224 ? 23.679 35.934 0.446 1.00 83.31 224 ALA A N 1
ATOM 1689 C CA . ALA A 1 224 ? 23.326 37.351 0.411 1.00 83.31 224 ALA A CA 1
ATOM 1690 C C . ALA A 1 224 ? 24.297 38.215 1.235 1.00 83.31 224 ALA A C 1
ATOM 1692 O O . ALA A 1 224 ? 24.729 39.273 0.769 1.00 83.31 224 ALA A O 1
ATOM 1693 N N . LEU A 1 225 ? 24.677 37.761 2.436 1.00 87.19 225 LEU A N 1
ATOM 1694 C CA . LEU A 1 225 ? 25.649 38.460 3.280 1.00 87.19 225 LEU A CA 1
ATOM 1695 C C . LEU A 1 225 ? 27.019 38.523 2.608 1.00 87.19 225 LEU A C 1
ATOM 1697 O O . LEU A 1 225 ? 27.625 39.587 2.575 1.00 87.19 225 LEU A O 1
ATOM 1701 N N . ALA A 1 226 ? 27.477 37.423 2.012 1.00 81.25 226 ALA A N 1
ATOM 1702 C CA . ALA A 1 226 ? 28.767 37.398 1.343 1.00 81.25 226 ALA A CA 1
ATOM 1703 C C . ALA A 1 226 ? 28.805 38.290 0.092 1.00 81.25 226 ALA A C 1
ATOM 1705 O O . ALA A 1 226 ? 29.780 39.013 -0.108 1.00 81.25 226 ALA A O 1
ATOM 1706 N N . LEU A 1 227 ? 27.727 38.316 -0.703 1.00 82.38 227 LEU A N 1
ATOM 1707 C CA . LEU A 1 227 ? 27.576 39.262 -1.814 1.00 82.38 227 LEU A CA 1
ATOM 1708 C C . LEU A 1 227 ? 27.575 40.717 -1.329 1.00 82.38 227 LEU A C 1
ATOM 1710 O O . LEU A 1 227 ? 28.232 41.565 -1.929 1.00 82.38 227 LEU A O 1
ATOM 1714 N N . SER A 1 228 ? 26.891 41.001 -0.217 1.00 81.62 228 SER A N 1
ATOM 1715 C CA . SER A 1 228 ? 26.843 42.345 0.373 1.00 81.62 228 SER A CA 1
ATOM 1716 C C . SER A 1 228 ? 28.216 42.787 0.890 1.00 81.62 228 SER A C 1
ATOM 1718 O O . SER A 1 228 ? 28.648 43.906 0.620 1.00 81.62 228 SER A O 1
ATOM 1720 N N . SER A 1 229 ? 28.948 41.906 1.579 1.00 80.12 229 SER A N 1
ATOM 1721 C CA . SER A 1 229 ? 30.314 42.176 2.041 1.00 80.12 229 SER A CA 1
ATOM 1722 C C . SER A 1 229 ? 31.286 42.369 0.875 1.00 80.12 229 SER A C 1
ATOM 1724 O O . SER A 1 229 ? 32.106 43.286 0.913 1.00 80.12 229 SER A O 1
ATOM 1726 N N . ALA A 1 230 ? 31.166 41.563 -0.184 1.00 77.25 230 ALA A N 1
ATOM 1727 C CA . ALA A 1 230 ? 31.956 41.701 -1.405 1.00 77.25 230 ALA A CA 1
ATOM 1728 C C . ALA A 1 230 ? 31.695 43.048 -2.104 1.00 77.25 230 ALA A C 1
ATOM 1730 O O . ALA A 1 230 ? 32.639 43.761 -2.444 1.00 77.25 230 ALA A O 1
ATOM 1731 N N . ALA A 1 231 ? 30.426 43.438 -2.258 1.00 76.81 231 ALA A N 1
ATOM 1732 C CA . ALA A 1 231 ? 30.050 44.733 -2.821 1.00 76.81 231 ALA A CA 1
ATOM 1733 C C . ALA A 1 231 ? 30.582 45.899 -1.971 1.00 76.81 231 ALA A C 1
ATOM 1735 O O . ALA A 1 231 ? 31.149 46.849 -2.511 1.00 76.81 231 ALA A O 1
ATOM 1736 N N . SER A 1 232 ? 30.472 45.803 -0.642 1.00 80.88 232 SER A N 1
ATOM 1737 C CA . SER A 1 232 ? 31.006 46.823 0.262 1.00 80.88 232 SER A CA 1
ATOM 1738 C C . SER A 1 232 ? 32.524 46.954 0.132 1.00 80.88 232 SER A C 1
ATOM 1740 O O . SER A 1 232 ? 33.010 48.073 0.028 1.00 80.88 232 SER A O 1
ATOM 1742 N N . PHE A 1 233 ? 33.274 45.848 0.087 1.00 76.44 233 PHE A N 1
ATOM 1743 C CA . PHE A 1 233 ? 34.730 45.874 -0.096 1.00 76.44 233 PHE A CA 1
ATOM 1744 C C . PHE A 1 233 ? 35.138 46.486 -1.444 1.00 76.44 233 PHE A C 1
ATOM 1746 O O . PHE A 1 233 ? 36.078 47.284 -1.506 1.00 76.44 233 PHE A O 1
ATOM 1753 N N . LEU A 1 234 ? 34.411 46.162 -2.521 1.00 73.94 234 LEU A N 1
ATOM 1754 C CA . LEU A 1 234 ? 34.638 46.772 -3.829 1.00 73.94 234 LEU A CA 1
ATOM 1755 C C . LEU A 1 234 ? 34.477 48.290 -3.782 1.00 73.94 234 LEU A C 1
ATOM 1757 O O . LEU A 1 234 ? 35.351 49.000 -4.267 1.00 73.94 234 LEU A O 1
ATOM 1761 N N . ILE A 1 235 ? 33.387 48.779 -3.189 1.00 76.94 235 ILE A N 1
ATOM 1762 C CA . ILE A 1 235 ? 33.053 50.207 -3.163 1.00 76.94 235 ILE A CA 1
ATOM 1763 C C . ILE A 1 235 ? 33.986 50.985 -2.232 1.00 76.94 235 ILE A C 1
ATOM 1765 O O . ILE A 1 235 ? 34.470 52.050 -2.606 1.00 76.94 235 ILE A O 1
ATOM 1769 N N . THR A 1 236 ? 34.247 50.479 -1.024 1.00 77.31 236 THR A N 1
ATOM 1770 C CA . THR A 1 236 ? 34.979 51.239 0.003 1.00 77.31 236 THR A CA 1
ATOM 1771 C C . THR A 1 236 ? 36.489 51.107 -0.107 1.00 77.31 236 THR A C 1
ATOM 1773 O O . THR A 1 236 ? 37.206 51.993 0.347 1.00 77.31 236 THR A O 1
ATOM 1776 N N . THR A 1 237 ? 36.983 50.007 -0.682 1.00 73.62 237 THR A N 1
ATOM 1777 C CA . THR A 1 237 ? 38.414 49.678 -0.664 1.00 73.62 237 THR A CA 1
ATOM 1778 C C . THR A 1 237 ? 38.973 49.538 -2.074 1.00 73.62 237 THR A C 1
ATOM 1780 O O . THR A 1 237 ? 39.913 50.247 -2.429 1.00 73.62 237 THR A O 1
ATOM 1783 N N . ALA A 1 238 ? 38.393 48.678 -2.917 1.00 65.31 238 ALA A N 1
ATOM 1784 C CA . ALA A 1 238 ? 38.982 48.370 -4.222 1.00 65.31 238 ALA A CA 1
ATOM 1785 C C . ALA A 1 238 ? 38.858 49.519 -5.242 1.00 65.31 238 ALA A C 1
ATOM 1787 O O . ALA A 1 238 ? 39.842 49.841 -5.907 1.00 65.31 238 ALA A O 1
ATOM 1788 N N . LEU A 1 239 ? 37.685 50.159 -5.355 1.00 69.62 239 LEU A N 1
ATOM 1789 C CA . LEU A 1 239 ? 37.450 51.282 -6.274 1.00 69.62 239 LEU A CA 1
ATOM 1790 C C . LEU A 1 239 ? 38.368 52.478 -5.965 1.00 69.62 239 LEU A C 1
ATOM 1792 O O . LEU A 1 239 ? 39.043 52.949 -6.881 1.00 69.62 239 LEU A O 1
ATOM 1796 N N . PRO A 1 240 ? 38.474 52.947 -4.703 1.00 73.06 240 PRO A N 1
ATOM 1797 C CA . PRO A 1 240 ? 39.362 54.057 -4.358 1.00 73.06 240 PRO A CA 1
ATOM 1798 C C . PRO A 1 240 ? 40.841 53.748 -4.628 1.00 73.06 240 PRO A C 1
ATOM 1800 O O . PRO A 1 240 ? 41.558 54.592 -5.166 1.00 73.06 240 PRO A O 1
ATOM 1803 N N . LEU A 1 241 ? 41.301 52.524 -4.329 1.00 66.12 241 LEU A N 1
ATOM 1804 C CA . LEU A 1 241 ? 42.667 52.085 -4.643 1.00 66.12 241 LEU A CA 1
ATOM 1805 C C . LEU A 1 241 ? 42.929 52.012 -6.153 1.00 66.12 241 LEU A C 1
ATOM 1807 O O . LEU A 1 241 ? 44.017 52.377 -6.601 1.00 66.12 241 LEU A O 1
ATOM 1811 N N . ALA A 1 242 ? 41.947 51.568 -6.940 1.00 62.12 242 ALA A N 1
ATOM 1812 C CA . ALA A 1 242 ? 42.060 51.484 -8.392 1.00 62.12 242 ALA A CA 1
ATOM 1813 C C . ALA A 1 242 ? 42.121 52.867 -9.057 1.00 62.12 242 ALA A C 1
ATOM 1815 O O . ALA A 1 242 ? 42.891 53.047 -10.001 1.00 62.12 242 ALA A O 1
ATOM 1816 N N . VAL A 1 243 ? 41.373 53.845 -8.531 1.00 68.56 243 VAL A N 1
ATOM 1817 C CA . VAL A 1 243 ? 41.431 55.252 -8.963 1.00 68.56 243 VAL A CA 1
ATOM 1818 C C . VAL A 1 243 ? 42.768 55.895 -8.574 1.00 68.56 243 VAL A C 1
ATOM 1820 O O . VAL A 1 243 ? 43.351 56.624 -9.372 1.00 68.56 243 VAL A O 1
ATOM 1823 N N . ALA A 1 244 ? 43.300 55.593 -7.385 1.00 68.25 244 ALA A N 1
ATOM 1824 C CA . ALA A 1 244 ? 44.560 56.164 -6.904 1.00 68.25 244 ALA A CA 1
ATOM 1825 C C . ALA A 1 244 ? 45.822 55.546 -7.546 1.00 68.25 244 ALA A C 1
ATOM 1827 O O . ALA A 1 244 ? 46.858 56.208 -7.620 1.00 68.25 244 ALA A O 1
ATOM 1828 N N . ARG A 1 245 ? 45.781 54.275 -7.983 1.00 66.19 245 ARG A N 1
ATOM 1829 C CA . ARG A 1 245 ? 46.934 53.552 -8.564 1.00 66.19 245 ARG A CA 1
ATOM 1830 C C . ARG A 1 245 ? 46.522 52.626 -9.726 1.00 66.19 245 ARG A C 1
ATOM 1832 O O . ARG A 1 245 ? 46.405 51.412 -9.538 1.00 66.19 245 ARG A O 1
ATOM 1839 N N . PRO A 1 246 ? 46.403 53.145 -10.960 1.00 60.22 246 PRO A N 1
ATOM 1840 C CA . PRO A 1 246 ? 45.824 52.404 -12.087 1.00 60.22 246 PRO A CA 1
ATOM 1841 C C . PRO A 1 246 ? 46.683 51.238 -12.612 1.00 60.22 246 PRO A C 1
ATOM 1843 O O . PRO A 1 246 ? 46.156 50.338 -13.255 1.00 60.22 246 PRO A O 1
ATOM 1846 N N . LYS A 1 247 ? 47.998 51.206 -12.339 1.00 55.97 247 LYS A N 1
ATOM 1847 C CA . LYS A 1 247 ? 48.899 50.134 -12.822 1.00 55.97 247 LYS A CA 1
ATOM 1848 C C . LYS A 1 247 ? 48.941 48.882 -11.925 1.00 55.97 247 LYS A C 1
ATOM 1850 O O . LYS A 1 247 ? 49.388 47.838 -12.381 1.00 55.97 247 LYS A O 1
ATOM 1855 N N . LEU A 1 248 ? 48.474 48.967 -10.674 1.00 54.22 248 LEU A N 1
ATOM 1856 C CA . LEU A 1 248 ? 48.432 47.852 -9.704 1.00 54.22 248 LEU A CA 1
ATOM 1857 C C . LEU A 1 248 ? 47.044 47.184 -9.615 1.00 54.22 248 LEU A C 1
ATOM 1859 O O . LEU A 1 248 ? 46.907 46.109 -9.036 1.00 54.22 248 LEU A O 1
ATOM 1863 N N . SER A 1 249 ? 46.012 47.808 -10.191 1.00 52.22 249 SER A N 1
ATOM 1864 C CA . SER A 1 249 ? 44.604 47.438 -10.004 1.00 52.22 249 SER A CA 1
ATOM 1865 C C . SER A 1 249 ? 44.139 46.249 -10.851 1.00 52.22 249 SER A C 1
ATOM 1867 O O . SER A 1 249 ? 43.222 45.540 -10.439 1.00 52.22 249 SER A O 1
ATOM 1869 N N . ALA A 1 250 ? 44.787 45.975 -11.987 1.00 54.00 250 ALA A N 1
ATOM 1870 C CA . ALA A 1 250 ? 44.390 44.886 -12.884 1.00 54.00 250 ALA A CA 1
ATOM 1871 C C . ALA A 1 250 ? 44.519 43.499 -12.224 1.00 54.00 250 ALA A C 1
ATOM 1873 O O . ALA A 1 250 ? 43.623 42.668 -12.348 1.00 54.00 250 ALA A O 1
ATOM 1874 N N . ALA A 1 251 ? 45.587 43.261 -11.456 1.00 53.53 251 ALA A N 1
ATOM 1875 C CA . ALA A 1 251 ? 45.803 41.982 -10.774 1.00 53.53 251 ALA A CA 1
ATOM 1876 C C . ALA A 1 251 ? 44.836 41.770 -9.591 1.00 53.53 251 ALA A C 1
ATOM 1878 O O . ALA A 1 251 ? 44.305 40.675 -9.404 1.00 53.53 251 ALA A O 1
ATOM 1879 N N . ALA A 1 252 ? 44.556 42.829 -8.822 1.00 54.16 252 ALA A N 1
ATOM 1880 C CA . ALA A 1 252 ? 43.639 42.774 -7.682 1.00 54.16 252 ALA A CA 1
ATOM 1881 C C . ALA A 1 252 ? 42.173 42.596 -8.117 1.00 54.16 252 ALA A C 1
ATOM 1883 O O . ALA A 1 252 ? 41.430 41.839 -7.491 1.00 54.16 252 ALA A O 1
ATOM 1884 N N . ALA A 1 253 ? 41.765 43.232 -9.221 1.00 53.84 253 ALA A N 1
ATOM 1885 C CA . ALA A 1 253 ? 40.426 43.078 -9.787 1.00 53.84 253 ALA A CA 1
ATOM 1886 C C . ALA A 1 253 ? 40.173 41.651 -10.311 1.00 53.84 253 ALA A C 1
ATOM 1888 O O . ALA A 1 253 ? 39.091 41.098 -10.096 1.00 53.84 253 ALA A O 1
ATOM 1889 N N . VAL A 1 254 ? 41.173 41.020 -10.938 1.00 56.94 254 VAL A N 1
ATOM 1890 C CA . VAL A 1 254 ? 41.080 39.633 -11.431 1.00 56.94 254 VAL A CA 1
ATOM 1891 C C . VAL A 1 254 ? 40.981 38.631 -10.274 1.00 56.94 254 VAL A C 1
ATOM 1893 O O . VAL A 1 254 ? 40.112 37.760 -10.298 1.00 56.94 254 VAL A O 1
ATOM 1896 N N . ALA A 1 255 ? 41.795 38.785 -9.224 1.00 58.03 255 ALA A N 1
ATOM 1897 C CA . ALA A 1 255 ? 41.749 37.913 -8.045 1.00 58.03 255 ALA A CA 1
ATOM 1898 C C . ALA A 1 255 ? 40.418 38.026 -7.278 1.00 58.03 255 ALA A C 1
ATOM 1900 O O . ALA A 1 255 ? 39.855 37.019 -6.847 1.00 58.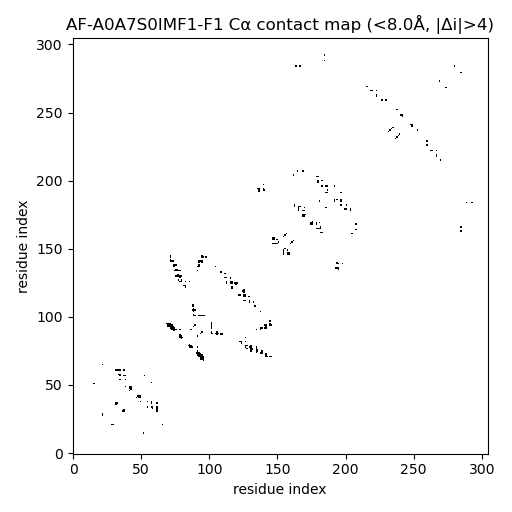03 255 ALA A O 1
ATOM 1901 N N . PHE A 1 256 ? 39.874 39.241 -7.160 1.00 58.41 256 PHE A N 1
ATOM 1902 C CA . PHE A 1 256 ? 38.576 39.467 -6.529 1.00 58.41 256 PHE A CA 1
ATOM 1903 C C . PHE A 1 256 ? 37.422 38.862 -7.344 1.00 58.41 256 PHE A C 1
ATOM 1905 O O . PHE A 1 256 ? 36.548 38.197 -6.788 1.00 58.41 256 PHE A O 1
ATOM 1912 N N . SER A 1 257 ? 37.454 39.023 -8.671 1.00 55.81 257 SER A N 1
ATOM 1913 C CA . SER A 1 257 ? 36.455 38.443 -9.579 1.00 55.81 257 SER A CA 1
ATOM 1914 C C . SER A 1 257 ? 36.454 36.913 -9.521 1.00 55.81 257 SER A C 1
ATOM 1916 O O . SER A 1 257 ? 35.389 36.301 -9.470 1.00 55.81 257 SER A O 1
ATOM 1918 N N . ALA A 1 258 ? 37.635 36.289 -9.445 1.00 57.25 258 ALA A N 1
ATOM 1919 C CA . ALA A 1 258 ? 37.774 34.844 -9.269 1.00 57.25 258 ALA A CA 1
ATOM 1920 C C . ALA A 1 258 ? 37.243 34.362 -7.904 1.00 57.25 258 ALA A C 1
ATOM 1922 O O . ALA A 1 258 ? 36.576 33.330 -7.836 1.00 57.25 258 ALA A O 1
ATOM 1923 N N . GLY A 1 259 ? 37.474 35.126 -6.829 1.00 57.75 259 GLY A N 1
ATOM 1924 C CA . GLY A 1 259 ? 36.961 34.821 -5.488 1.00 57.75 259 GLY A CA 1
ATOM 1925 C C . GLY A 1 259 ? 35.434 34.903 -5.389 1.00 57.75 259 GLY A C 1
ATOM 1926 O O . GLY A 1 259 ? 34.799 33.993 -4.859 1.00 57.75 259 GLY A O 1
ATOM 1927 N N . VAL A 1 260 ? 34.826 35.949 -5.961 1.00 56.06 260 VAL A N 1
ATOM 1928 C CA . VAL A 1 260 ? 33.360 36.102 -6.017 1.00 56.06 260 VAL A CA 1
ATOM 1929 C C . VAL A 1 260 ? 32.725 35.044 -6.920 1.00 56.06 260 VAL A C 1
ATOM 1931 O O . VAL A 1 260 ? 31.700 34.468 -6.556 1.00 56.06 260 VAL A O 1
ATOM 1934 N N . PHE A 1 261 ? 33.348 34.723 -8.058 1.00 53.97 261 PHE A N 1
ATOM 1935 C CA . PHE A 1 261 ? 32.890 33.648 -8.939 1.00 53.97 261 PHE A CA 1
ATOM 1936 C C . PHE A 1 261 ? 32.954 32.276 -8.247 1.00 53.97 261 PHE A C 1
ATOM 1938 O O . PHE A 1 261 ? 31.998 31.509 -8.330 1.00 53.97 261 PHE A O 1
ATOM 1945 N N . GLY A 1 262 ? 34.022 31.985 -7.494 1.00 56.31 262 GLY A N 1
ATOM 1946 C CA . GLY A 1 262 ? 34.130 30.769 -6.680 1.00 56.31 262 GLY A CA 1
ATOM 1947 C C . GLY A 1 262 ? 33.047 30.678 -5.599 1.00 56.31 262 GLY A C 1
ATOM 1948 O O . GLY A 1 262 ? 32.465 29.614 -5.389 1.00 56.31 262 GLY A O 1
ATOM 1949 N N . LEU A 1 263 ? 32.700 31.804 -4.971 1.00 51.53 263 LEU A N 1
ATOM 1950 C CA . LEU A 1 263 ? 31.650 31.858 -3.952 1.00 51.53 263 LEU A CA 1
ATOM 1951 C C . LEU A 1 263 ? 30.235 31.681 -4.540 1.00 51.53 263 LEU A C 1
ATOM 1953 O O . LEU A 1 263 ? 29.383 31.013 -3.953 1.00 51.53 263 LEU A O 1
ATOM 1957 N N . LEU A 1 264 ? 29.990 32.232 -5.732 1.00 49.22 264 LEU A N 1
ATOM 1958 C CA . LEU A 1 264 ? 28.751 32.035 -6.492 1.00 49.22 264 LEU A CA 1
ATOM 1959 C C . LEU A 1 264 ? 28.608 30.588 -6.997 1.00 49.22 264 LEU A C 1
ATOM 1961 O O . LEU A 1 264 ? 27.506 30.047 -7.004 1.00 49.22 264 LEU A O 1
ATOM 1965 N N . GLN A 1 265 ? 29.713 29.919 -7.338 1.00 52.75 265 GLN A N 1
ATOM 1966 C CA . GLN A 1 265 ? 29.728 28.497 -7.713 1.00 52.75 265 GLN A CA 1
ATOM 1967 C C . GLN A 1 265 ? 29.424 27.557 -6.530 1.00 52.75 265 GLN A C 1
ATOM 1969 O O . GLN A 1 265 ? 28.864 26.482 -6.731 1.00 52.75 265 GLN A O 1
ATOM 1974 N N . MET A 1 266 ? 29.731 27.952 -5.287 1.00 49.28 266 MET A N 1
ATOM 1975 C CA . MET A 1 266 ? 29.360 27.174 -4.091 1.00 49.28 266 MET A CA 1
ATOM 1976 C C . MET A 1 266 ? 27.870 27.280 -3.730 1.00 49.28 266 MET A C 1
ATOM 1978 O O . MET A 1 266 ? 27.357 26.435 -2.998 1.00 49.28 266 MET A O 1
ATOM 1982 N N . THR A 1 267 ? 27.163 28.296 -4.232 1.00 47.00 267 THR A N 1
ATOM 1983 C CA . THR A 1 267 ? 25.738 28.538 -3.930 1.00 47.00 267 THR A CA 1
ATOM 1984 C C . THR A 1 267 ? 24.798 28.070 -5.043 1.00 47.00 267 THR A C 1
ATOM 1986 O O . THR A 1 267 ? 23.591 27.974 -4.825 1.00 47.00 267 THR A O 1
ATOM 1989 N N . SER A 1 268 ? 25.328 27.722 -6.221 1.00 44.84 268 SER A N 1
ATOM 1990 C CA . SER A 1 268 ? 24.540 27.456 -7.429 1.00 44.84 268 SER A CA 1
ATOM 1991 C C . SER A 1 268 ? 23.999 26.029 -7.567 1.00 44.84 268 SER A C 1
ATOM 1993 O O . SER A 1 268 ? 23.353 25.716 -8.560 1.00 44.84 268 SER A O 1
ATOM 1995 N N . THR A 1 269 ? 24.174 25.145 -6.586 1.00 44.66 269 THR A N 1
ATOM 1996 C CA . THR A 1 269 ? 23.343 23.932 -6.471 1.00 44.66 269 THR A CA 1
ATOM 1997 C C . THR A 1 269 ? 23.444 23.372 -5.054 1.00 44.66 269 THR A C 1
ATOM 1999 O O . THR A 1 269 ? 24.547 23.036 -4.621 1.00 44.66 269 THR A O 1
ATOM 2002 N N . PRO A 1 270 ? 22.331 23.213 -4.310 1.00 49.06 270 PRO A N 1
ATOM 2003 C CA . PRO A 1 270 ? 22.376 22.473 -3.057 1.00 49.06 270 PRO A CA 1
ATOM 2004 C C . PRO A 1 270 ? 22.918 21.068 -3.342 1.00 49.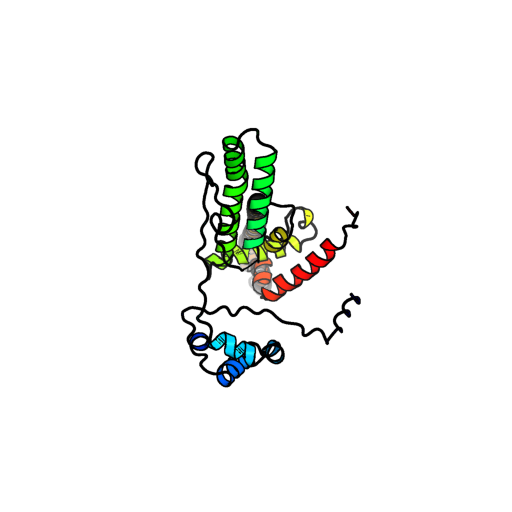06 270 PRO A C 1
ATOM 2006 O O . PRO A 1 270 ? 22.492 20.435 -4.308 1.00 49.06 270 PRO A O 1
ATOM 2009 N N . ALA A 1 271 ? 23.812 20.540 -2.503 1.00 40.78 271 ALA A N 1
ATOM 2010 C CA . ALA A 1 271 ? 24.321 19.168 -2.636 1.00 40.78 271 ALA A CA 1
ATOM 2011 C C . ALA A 1 271 ? 23.189 18.118 -2.731 1.00 40.78 271 ALA A C 1
ATOM 2013 O O . ALA A 1 271 ? 23.350 17.085 -3.370 1.00 40.78 271 ALA A O 1
ATOM 2014 N N . VAL A 1 272 ? 22.010 18.440 -2.187 1.00 37.44 272 VAL A N 1
ATOM 2015 C CA . VAL A 1 272 ? 20.761 17.668 -2.307 1.00 37.44 272 VAL A CA 1
ATOM 2016 C C . VAL A 1 272 ? 20.273 17.548 -3.762 1.00 37.44 272 VAL A C 1
ATOM 2018 O O . VAL A 1 272 ? 19.780 16.498 -4.154 1.00 37.44 272 VAL A O 1
ATOM 2021 N N . VAL A 1 273 ? 20.450 18.588 -4.585 1.00 37.38 273 VAL A N 1
ATOM 2022 C CA . VAL A 1 273 ? 20.099 18.587 -6.019 1.00 37.38 273 VAL A CA 1
ATOM 2023 C C . VAL A 1 273 ? 21.127 17.808 -6.839 1.00 37.38 273 VAL A C 1
ATOM 2025 O O . VAL A 1 273 ? 20.748 17.117 -7.778 1.00 37.38 273 VAL A O 1
ATOM 2028 N N . ARG A 1 274 ? 22.413 17.829 -6.458 1.00 33.56 274 ARG A N 1
ATOM 2029 C CA . ARG A 1 274 ? 23.423 16.946 -7.072 1.00 33.56 274 ARG A CA 1
ATOM 2030 C C . ARG A 1 274 ? 23.181 15.473 -6.733 1.00 33.56 274 ARG A C 1
ATOM 2032 O O . ARG A 1 274 ? 23.319 14.642 -7.620 1.00 33.56 274 ARG A O 1
ATOM 2039 N N . LEU A 1 275 ? 22.738 15.169 -5.510 1.00 35.78 275 LEU A N 1
ATOM 2040 C CA . LEU A 1 275 ? 22.320 13.815 -5.122 1.00 35.78 275 LEU A CA 1
ATOM 2041 C C . LEU A 1 275 ? 21.063 13.347 -5.874 1.00 35.78 275 LEU A C 1
ATOM 2043 O O . LEU A 1 275 ? 20.920 12.163 -6.146 1.00 35.78 275 LEU A O 1
ATOM 2047 N N . ALA A 1 276 ? 20.162 14.272 -6.220 1.00 36.78 276 ALA A N 1
ATOM 2048 C CA . ALA A 1 276 ? 18.990 13.987 -7.047 1.00 36.78 276 ALA A CA 1
ATOM 2049 C C . ALA A 1 276 ? 19.327 13.843 -8.547 1.00 36.78 276 ALA A C 1
ATOM 2051 O O . ALA A 1 276 ? 18.565 13.219 -9.279 1.00 36.78 276 ALA A O 1
ATOM 2052 N N . ALA A 1 277 ? 20.446 14.420 -9.004 1.00 34.25 277 ALA A N 1
ATOM 2053 C CA . ALA A 1 277 ? 20.914 14.357 -10.391 1.00 34.25 277 ALA A CA 1
ATOM 2054 C C . ALA A 1 277 ? 21.800 13.132 -10.680 1.00 34.25 277 ALA A C 1
ATOM 2056 O O . ALA A 1 277 ? 21.841 12.660 -11.815 1.00 34.25 277 ALA A O 1
ATOM 2057 N N . THR A 1 278 ? 22.474 12.574 -9.670 1.00 36.50 278 THR A N 1
ATOM 2058 C CA . THR A 1 278 ? 22.981 11.200 -9.735 1.00 36.50 278 THR A CA 1
ATOM 2059 C C . THR A 1 278 ? 21.787 10.274 -9.574 1.00 36.50 278 THR A C 1
ATOM 2061 O O . THR A 1 278 ? 21.410 9.939 -8.453 1.00 36.50 278 THR A O 1
ATOM 2064 N N . GLY A 1 279 ? 21.143 9.938 -10.691 1.00 37.28 279 GLY A N 1
ATOM 2065 C CA . GLY A 1 279 ? 20.076 8.949 -10.746 1.00 37.28 279 GLY A CA 1
ATOM 2066 C C . GLY A 1 279 ? 20.576 7.607 -10.224 1.00 37.28 279 GLY A C 1
ATOM 2067 O O . GLY A 1 279 ? 21.032 6.773 -10.995 1.00 37.28 279 GLY A O 1
ATOM 2068 N N . GLY A 1 280 ? 20.504 7.415 -8.908 1.00 40.72 280 GLY A N 1
ATOM 2069 C CA . GLY A 1 280 ? 20.361 6.089 -8.343 1.00 40.72 280 GLY A CA 1
ATOM 2070 C C . GLY A 1 280 ? 19.022 5.595 -8.846 1.00 40.72 280 GLY A C 1
ATOM 2071 O O . GLY A 1 280 ? 17.996 6.229 -8.574 1.00 40.72 280 GLY A O 1
ATOM 2072 N N . ASP A 1 281 ? 19.058 4.542 -9.655 1.00 42.56 281 ASP A N 1
ATOM 2073 C CA . ASP A 1 281 ? 17.861 3.911 -10.172 1.00 42.56 281 ASP A CA 1
ATOM 2074 C C . ASP A 1 281 ? 16.907 3.693 -8.990 1.00 42.56 281 ASP A C 1
ATOM 2076 O O . ASP A 1 281 ? 17.320 3.304 -7.891 1.00 42.56 281 ASP A O 1
ATOM 2080 N N . VAL A 1 282 ? 15.622 3.992 -9.166 1.00 45.62 282 VAL A N 1
ATOM 2081 C CA . VAL A 1 282 ? 14.626 3.707 -8.125 1.00 45.62 282 VAL A CA 1
ATOM 2082 C C . VAL A 1 282 ? 14.707 2.219 -7.753 1.00 45.62 282 VAL A C 1
ATOM 2084 O O . VAL A 1 282 ? 14.491 1.872 -6.593 1.00 45.62 282 VAL A O 1
ATOM 2087 N N . ALA A 1 283 ? 15.127 1.364 -8.694 1.00 42.84 283 ALA A N 1
ATOM 2088 C CA . ALA A 1 283 ? 15.494 -0.025 -8.451 1.00 42.84 283 ALA A CA 1
ATOM 2089 C C . ALA A 1 283 ? 16.642 -0.201 -7.436 1.00 42.84 283 ALA A C 1
ATOM 2091 O O . ALA A 1 283 ? 16.502 -1.021 -6.535 1.00 42.84 283 ALA A O 1
ATOM 2092 N N . ASP A 1 284 ? 17.721 0.584 -7.493 1.00 43.81 284 ASP A N 1
ATOM 2093 C CA . ASP A 1 284 ? 18.850 0.517 -6.549 1.00 43.81 284 ASP A CA 1
ATOM 2094 C C . ASP A 1 284 ? 18.461 1.007 -5.147 1.00 43.81 284 ASP A C 1
ATOM 2096 O O . ASP A 1 284 ? 18.847 0.432 -4.119 1.00 43.81 284 ASP A O 1
ATOM 2100 N N . VAL A 1 285 ? 17.640 2.060 -5.086 1.00 46.22 285 VAL A N 1
ATOM 2101 C CA . VAL A 1 285 ? 17.086 2.565 -3.822 1.00 46.22 285 VAL A CA 1
ATOM 2102 C C . VAL A 1 285 ? 16.129 1.543 -3.212 1.00 46.22 285 VAL A C 1
ATOM 2104 O O . VAL A 1 285 ? 16.133 1.366 -2.000 1.00 46.22 285 VAL A O 1
ATOM 2107 N N . LEU A 1 286 ? 15.334 0.834 -4.014 1.00 44.03 286 LEU A N 1
ATOM 2108 C CA . LEU A 1 286 ? 14.462 -0.233 -3.518 1.00 44.03 286 LEU A CA 1
ATOM 2109 C C . LEU A 1 286 ? 15.270 -1.478 -3.108 1.00 44.03 286 LEU A C 1
ATOM 2111 O O . LEU A 1 286 ? 15.063 -1.996 -2.009 1.00 44.03 286 LEU A O 1
ATOM 2115 N N . ALA A 1 287 ? 16.243 -1.903 -3.919 1.00 46.78 287 ALA A N 1
ATOM 2116 C CA . ALA A 1 287 ? 17.069 -3.089 -3.691 1.00 46.78 287 ALA A CA 1
ATOM 2117 C C . ALA A 1 287 ? 17.917 -2.978 -2.414 1.00 46.78 287 ALA A C 1
ATOM 2119 O O . ALA A 1 287 ? 17.927 -3.905 -1.598 1.00 46.78 287 ALA A O 1
ATOM 2120 N N . SER A 1 288 ? 18.552 -1.822 -2.187 1.00 44.34 288 SER A N 1
ATOM 2121 C CA . SER A 1 288 ? 19.369 -1.550 -0.990 1.00 44.34 288 SER A CA 1
ATOM 2122 C C . SER A 1 288 ? 18.574 -1.503 0.324 1.00 44.34 288 SER A C 1
ATOM 2124 O O . SER A 1 288 ? 19.163 -1.550 1.406 1.00 44.34 288 SER A O 1
ATOM 2126 N N . GLN A 1 289 ? 17.242 -1.415 0.260 1.00 49.47 289 GLN A N 1
ATOM 2127 C CA . GLN A 1 289 ? 16.366 -1.305 1.434 1.00 49.47 289 GLN A CA 1
ATOM 2128 C C . GLN A 1 289 ? 15.710 -2.646 1.800 1.00 49.47 289 GLN A C 1
ATOM 2130 O O . GLN A 1 289 ? 15.470 -2.913 2.983 1.00 49.47 289 GLN A O 1
ATOM 2135 N N . THR A 1 290 ? 15.481 -3.525 0.818 1.00 43.47 290 THR A N 1
ATOM 2136 C CA . THR A 1 290 ? 15.060 -4.919 1.053 1.00 43.47 290 THR A CA 1
ATOM 2137 C C . THR A 1 290 ? 16.108 -5.712 1.836 1.00 43.47 290 THR A C 1
ATOM 2139 O O . THR A 1 290 ? 15.750 -6.438 2.762 1.00 43.47 290 THR A O 1
ATOM 2142 N N . SER A 1 291 ? 17.400 -5.525 1.541 1.00 39.41 291 SER A N 1
ATOM 2143 C CA . SER A 1 291 ? 18.497 -6.205 2.249 1.00 39.41 291 SER A CA 1
ATOM 2144 C C . SER A 1 291 ? 18.603 -5.791 3.724 1.00 39.41 291 SER A C 1
ATOM 2146 O O . SER A 1 291 ? 18.756 -6.644 4.595 1.00 39.41 291 SER A O 1
ATOM 2148 N N . ARG A 1 292 ? 18.408 -4.504 4.042 1.00 45.47 292 ARG A N 1
ATOM 2149 C CA . ARG A 1 292 ? 18.447 -3.999 5.432 1.00 45.47 292 ARG A CA 1
ATOM 2150 C C . ARG A 1 292 ? 17.246 -4.425 6.280 1.00 45.47 292 ARG A C 1
ATOM 2152 O O . ARG A 1 292 ? 17.365 -4.558 7.497 1.00 45.47 292 ARG A O 1
ATOM 2159 N N . SER A 1 293 ? 16.088 -4.648 5.656 1.00 40.12 293 SER A N 1
ATOM 2160 C CA . SER A 1 293 ? 14.892 -5.149 6.354 1.00 40.12 293 SER A CA 1
ATOM 2161 C C . SER A 1 293 ? 15.046 -6.622 6.758 1.00 40.12 293 SER A C 1
ATOM 2163 O O . SER A 1 293 ? 14.555 -7.017 7.815 1.00 40.12 293 SER A O 1
ATOM 2165 N N . ALA A 1 294 ? 15.788 -7.411 5.971 1.00 39.78 294 ALA A N 1
ATOM 2166 C CA . ALA A 1 294 ? 16.136 -8.792 6.309 1.00 39.78 294 ALA A CA 1
ATOM 2167 C C . ALA A 1 294 ? 17.104 -8.877 7.507 1.00 39.78 294 ALA A C 1
ATOM 2169 O O . ALA A 1 294 ? 16.913 -9.717 8.385 1.00 39.78 294 ALA A O 1
ATOM 2170 N N . GLU A 1 295 ? 18.080 -7.966 7.604 1.00 41.69 295 GLU A N 1
ATOM 2171 C CA . GLU A 1 295 ? 19.018 -7.909 8.740 1.00 41.69 295 GLU A CA 1
ATOM 2172 C C . GLU A 1 295 ? 18.347 -7.467 10.051 1.00 41.69 295 GLU A C 1
ATOM 2174 O O . GLU A 1 295 ? 18.636 -8.018 11.113 1.00 41.69 295 GLU A O 1
ATOM 2179 N N . GLN A 1 296 ? 17.392 -6.529 10.006 1.00 42.09 296 GLN A N 1
ATOM 2180 C CA . GLN A 1 296 ? 16.653 -6.111 11.209 1.00 42.09 296 GLN A CA 1
ATOM 2181 C C . GLN A 1 296 ? 15.607 -7.139 11.683 1.00 42.09 296 GLN A C 1
ATOM 2183 O O . GLN A 1 296 ? 15.184 -7.084 12.838 1.00 42.09 296 GLN A O 1
ATOM 2188 N N . GLY A 1 297 ? 15.199 -8.083 10.827 1.00 34.06 297 GLY A N 1
ATOM 2189 C CA . GLY A 1 297 ? 14.228 -9.134 11.151 1.00 34.06 297 GLY A CA 1
ATOM 2190 C C . GLY A 1 297 ? 14.808 -10.368 11.858 1.00 34.06 297 GLY A C 1
ATOM 2191 O O . GLY 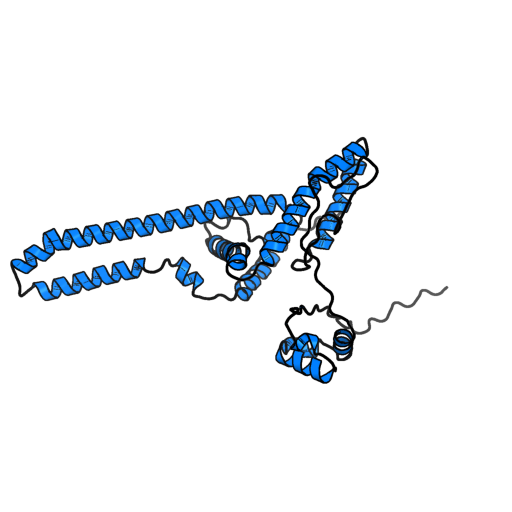A 1 297 ? 14.051 -11.118 12.470 1.00 34.06 297 GLY A O 1
ATOM 2192 N N . GLN A 1 298 ? 16.129 -10.584 11.823 1.00 35.38 298 GLN A N 1
ATOM 2193 C CA . GLN A 1 298 ? 16.768 -11.769 12.424 1.00 35.38 298 GLN A CA 1
ATOM 2194 C C . GLN A 1 298 ? 17.151 -11.617 13.910 1.00 35.38 298 GLN A C 1
ATOM 2196 O O . GLN A 1 298 ? 17.575 -12.587 14.532 1.00 35.38 298 GLN A O 1
ATOM 2201 N N . GLY A 1 299 ? 16.952 -10.443 14.521 1.00 31.38 299 GLY A N 1
ATOM 2202 C CA . GLY A 1 299 ? 17.292 -10.194 15.932 1.00 31.38 299 GLY A CA 1
ATOM 2203 C C . GLY A 1 299 ? 16.244 -10.633 16.970 1.00 31.38 299 GLY A C 1
ATOM 2204 O O . GLY A 1 299 ? 16.468 -10.461 18.166 1.00 31.38 299 GLY A O 1
ATOM 2205 N N . GLY A 1 300 ? 15.092 -11.163 16.547 1.00 32.19 300 GLY A N 1
ATOM 2206 C CA . GLY A 1 300 ? 14.009 -11.583 17.441 1.00 32.19 300 GLY A CA 1
ATOM 2207 C C . GLY A 1 300 ? 14.045 -13.081 17.725 1.00 32.19 300 GLY A C 1
ATOM 2208 O O . GLY A 1 300 ? 13.508 -13.876 16.957 1.00 32.19 300 GLY A O 1
ATOM 2209 N N . THR A 1 301 ? 14.655 -13.477 18.839 1.00 32.19 301 THR A N 1
ATOM 2210 C CA . THR A 1 301 ? 14.609 -14.840 19.381 1.00 32.19 301 THR A CA 1
ATOM 2211 C C . THR A 1 301 ? 13.163 -15.339 19.484 1.00 32.19 301 THR A C 1
ATOM 2213 O O . THR A 1 301 ? 12.351 -14.800 20.235 1.00 32.19 301 THR A O 1
ATOM 2216 N N . ARG A 1 302 ? 12.848 -16.410 18.742 1.00 33.38 302 ARG A N 1
ATOM 2217 C CA . ARG A 1 302 ? 11.632 -17.216 18.916 1.00 33.38 302 ARG A CA 1
ATOM 2218 C C . ARG A 1 302 ? 11.559 -17.715 20.365 1.00 33.38 302 ARG A C 1
ATOM 2220 O O . ARG A 1 302 ? 12.331 -18.589 20.749 1.00 33.38 302 ARG A O 1
ATOM 2227 N N . ARG A 1 303 ? 10.599 -17.220 21.150 1.00 31.19 303 ARG A N 1
ATOM 2228 C CA . ARG A 1 303 ? 9.987 -18.006 22.231 1.00 31.19 303 ARG A CA 1
ATOM 2229 C C . ARG A 1 303 ? 8.677 -18.562 21.693 1.00 31.19 303 ARG A C 1
ATOM 2231 O O . ARG A 1 303 ? 7.822 -17.795 21.261 1.00 31.19 303 ARG A O 1
ATOM 2238 N N . GLY A 1 304 ? 8.604 -19.888 21.640 1.00 31.19 304 GLY A N 1
ATOM 2239 C CA . GLY A 1 304 ? 7.444 -20.627 21.164 1.00 31.19 304 GLY A CA 1
ATOM 2240 C C . GLY A 1 304 ? 6.229 -20.431 22.064 1.00 31.19 304 GLY A C 1
ATOM 2241 O O . GLY A 1 304 ? 6.364 -20.315 23.283 1.00 31.19 304 GLY A O 1
ATOM 2242 N N . TYR A 1 305 ? 5.073 -20.403 21.412 1.00 32.16 305 TYR A N 1
ATOM 2243 C CA . TYR A 1 305 ? 3.845 -21.015 21.901 1.00 32.16 305 TYR A CA 1
ATOM 2244 C C . TYR A 1 305 ? 3.644 -22.306 21.113 1.00 32.16 305 TYR A C 1
ATOM 2246 O O . TYR A 1 305 ? 4.015 -22.299 19.912 1.00 32.16 305 TYR A O 1
#

Mean predicted aligned error: 13.41 Å

Radius of gyration: 30.2 Å; Cα contacts (8 Å, |Δi|>4): 219; chains: 1; bounding box: 77×108×56 Å

pLDDT: mean 78.45, std 20.61, range [31.19, 98.56]

InterPro domains:
  IPR002938 FAD-binding domain [PF01494] (79-143)
  IPR036188 FAD/NAD(P)-binding domain superfamily [G3DSA:3.50.50.60] (8-148)
  IPR036188 FAD/NAD(P)-binding domain superfamily [SSF51905] (71-148)

Secondary structure (DSSP, 8-state):
-PPPPPPP---------------TT-HHHHT--SHHHHHHHHHHH-GGGGGGS-HHHHHHHHHSPPPPPPP-EE--S--EETTTEE--GGGTEE--TTSSHHHHHHHHHHHHHHHHHHHSSSHHHHHHHHHHHHHHHHHHHHHHHHHHT--HHHHIIIIIHHHHHHHHHHTSTTTTTTSPPPHHHHHT-TTS-HHHHHHHHHHHHHHHHHHHHHHHHHHHHHHHHHHHHHHHHIIIIIHHHHHH-TTTHHHHHHHHHHHHHHHHHHHSS-HHHHHHHS---HHHHHHHHHHHHHHHHTT------

Nearest PDB structures (foldseek):
  5nak-assembly1_B  TM=7.965E-01  e=3.562E-05  Pseudomonas fluorescens
  6fp1-assembly1_A  TM=7.805E-01  e=4.813E-05  Pseudomonas fluorescens
  6foy-assembly1_A  TM=7.609E-01  e=5.594E-05  Pseudomonas fluorescens
  6foz-assembly2_B  TM=7.278E-01  e=4.140E-05  Pseudomonas fluorescens
  6fp1-assembly2_B  TM=7.665E-01  e=1.021E-04  Pseudomonas fluorescens